Protein AF-0000000085045349 (afdb_homodimer)

Organism: Alkalihalophilus pseudofirmus (strain ATCC BAA-2126 / JCM 17055 / OF4) (NCBI:txid398511)

Structure (mmCIF, N/CA/C/O backbone):
data_AF-0000000085045349-model_v1
#
loop_
_entity.id
_entity.type
_entity.pdbx_description
1 polymer 'VanZ-like domain-containing protein'
#
loop_
_atom_site.group_PDB
_atom_site.id
_atom_site.type_symbol
_atom_site.label_atom_id
_atom_site.label_alt_id
_atom_site.label_comp_id
_atom_site.label_asym_id
_atom_site.label_entity_id
_atom_site.label_seq_id
_atom_site.pdbx_PDB_ins_code
_atom_site.Cartn_x
_atom_site.Cartn_y
_atom_site.Cartn_z
_atom_site.occupancy
_atom_site.B_iso_or_equiv
_atom_site.auth_seq_id
_atom_site.auth_comp_id
_atom_site.auth_asym_id
_atom_site.auth_atom_id
_atom_site.pdbx_PDB_model_num
ATOM 1 N N . MET A 1 1 ? -3.684 -15.516 -26.469 1 67.81 1 MET A N 1
ATOM 2 C CA . MET A 1 1 ? -4.676 -14.5 -26.797 1 67.81 1 MET A CA 1
ATOM 3 C C . MET A 1 1 ? -5.824 -14.523 -25.781 1 67.81 1 MET A C 1
ATOM 5 O O . MET A 1 1 ? -6.203 -13.477 -25.25 1 67.81 1 MET A O 1
ATOM 9 N N . LYS A 1 2 ? -6.156 -15.641 -25.219 1 93.06 2 LYS A N 1
ATOM 10 C CA . LYS A 1 2 ? -7.309 -15.781 -24.328 1 93.06 2 LYS A CA 1
ATOM 11 C C . LYS A 1 2 ? -6.984 -15.297 -22.922 1 93.06 2 LYS A C 1
ATOM 13 O O . LYS A 1 2 ? -7.777 -14.57 -22.312 1 93.06 2 LYS A O 1
ATOM 18 N N . ASP A 1 3 ? -5.762 -15.461 -22.531 1 97.12 3 ASP A N 1
ATOM 19 C CA . ASP A 1 3 ? -5.398 -15.094 -21.172 1 97.12 3 ASP A CA 1
ATOM 20 C C . ASP A 1 3 ? -5.301 -13.578 -21.016 1 97.12 3 ASP A C 1
ATOM 22 O O . ASP A 1 3 ? -5.738 -13.023 -20 1 97.12 3 ASP A O 1
ATOM 26 N N . ARG A 1 4 ? -4.816 -12.938 -22.016 1 96.94 4 ARG A N 1
ATOM 27 C CA . ARG A 1 4 ? -4.695 -11.484 -21.984 1 96.94 4 ARG A CA 1
ATOM 28 C C . ARG A 1 4 ? -6.066 -10.82 -22.031 1 96.94 4 ARG A C 1
ATOM 30 O O . ARG A 1 4 ? -6.285 -9.781 -21.406 1 96.94 4 ARG A O 1
ATOM 37 N N . THR A 1 5 ? -6.871 -11.453 -22.75 1 97.62 5 THR A N 1
ATOM 38 C CA . THR A 1 5 ? -8.234 -10.938 -22.812 1 97.62 5 THR A CA 1
ATOM 39 C C . THR A 1 5 ? -8.922 -11.062 -21.453 1 97.62 5 THR A C 1
ATOM 41 O O . THR A 1 5 ? -9.578 -10.125 -21 1 97.62 5 THR A O 1
ATOM 44 N N . ILE A 1 6 ? -8.758 -12.211 -20.875 1 98 6 ILE A N 1
ATOM 45 C CA . ILE A 1 6 ? -9.32 -12.422 -19.547 1 98 6 ILE A CA 1
ATOM 46 C C . ILE A 1 6 ? -8.727 -11.414 -18.562 1 98 6 ILE A C 1
ATOM 48 O O . ILE A 1 6 ? -9.453 -10.797 -17.781 1 98 6 ILE A O 1
ATOM 52 N N . LEU A 1 7 ? -7.453 -11.211 -18.609 1 98.19 7 LEU A N 1
ATOM 53 C CA . LEU A 1 7 ? -6.762 -10.258 -17.766 1 98.19 7 LEU A CA 1
ATOM 54 C C . LEU A 1 7 ? -7.305 -8.844 -17.969 1 98.19 7 LEU A C 1
ATOM 56 O O . LEU A 1 7 ? -7.586 -8.133 -17.016 1 98.19 7 LEU A O 1
ATOM 60 N N . ASN A 1 8 ? -7.508 -8.508 -19.281 1 98.31 8 ASN A N 1
ATOM 61 C CA . ASN A 1 8 ? -8.023 -7.184 -19.609 1 98.31 8 ASN A CA 1
ATOM 62 C C . ASN A 1 8 ? -9.453 -6.992 -19.125 1 98.31 8 ASN A C 1
ATOM 64 O O . ASN A 1 8 ? -9.805 -5.922 -18.625 1 98.31 8 ASN A O 1
ATOM 68 N N . VAL A 1 9 ? -10.227 -7.992 -19.266 1 98.06 9 VAL A N 1
ATOM 69 C CA . VAL A 1 9 ? -11.617 -7.926 -18.828 1 98.06 9 VAL A CA 1
ATOM 70 C C . VAL A 1 9 ? -11.672 -7.781 -17.312 1 98.06 9 VAL A C 1
ATOM 72 O O . VAL A 1 9 ? -12.391 -6.926 -16.781 1 98.06 9 VAL A O 1
ATOM 7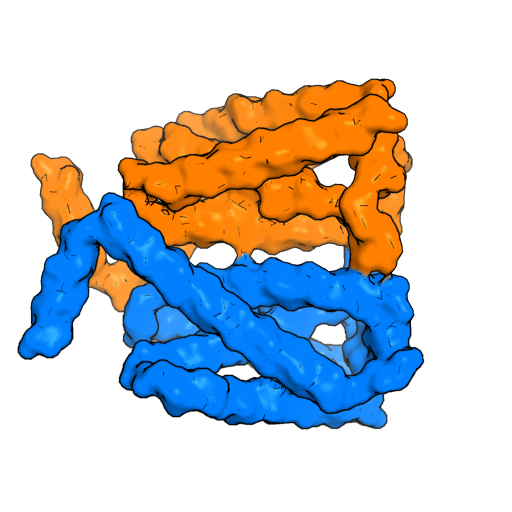5 N N . LEU A 1 10 ? -10.906 -8.617 -16.594 1 98.06 10 LEU A N 1
ATOM 76 C CA . LEU A 1 10 ? -10.852 -8.531 -15.141 1 98.06 10 LEU A CA 1
ATOM 77 C C . LEU A 1 10 ? -10.367 -7.156 -14.695 1 98.06 10 LEU A C 1
ATOM 79 O O . LEU A 1 10 ? -10.891 -6.594 -13.727 1 98.06 10 LEU A O 1
ATOM 83 N N . THR A 1 11 ? -9.391 -6.613 -15.414 1 98.44 11 THR A N 1
ATOM 84 C CA . THR A 1 11 ? -8.828 -5.312 -15.078 1 98.44 11 THR A CA 1
ATOM 85 C C . THR A 1 11 ? -9.852 -4.203 -15.297 1 98.44 11 THR A C 1
ATOM 87 O O . THR A 1 11 ? -10.055 -3.359 -14.422 1 98.44 11 THR A O 1
ATOM 90 N N . LEU A 1 12 ? -10.516 -4.23 -16.438 1 98.12 12 LEU A N 1
ATOM 91 C CA . LEU A 1 12 ? -11.492 -3.197 -16.781 1 98.12 12 LEU A CA 1
ATOM 92 C C . LEU A 1 12 ? -12.688 -3.25 -15.828 1 98.12 12 LEU A C 1
ATOM 94 O O . LEU A 1 12 ? -13.102 -2.223 -15.297 1 98.12 12 LEU A O 1
ATOM 98 N N . LEU A 1 13 ? -13.219 -4.438 -15.602 1 97.62 13 LEU A N 1
ATOM 99 C CA . LEU A 1 13 ? -14.336 -4.602 -14.672 1 97.62 13 LEU A CA 1
ATOM 100 C C . LEU A 1 13 ? -13.93 -4.219 -13.258 1 97.62 13 LEU A C 1
ATOM 102 O O . LEU A 1 13 ? -14.688 -3.564 -12.539 1 97.62 13 LEU A O 1
ATOM 106 N N . GLY A 1 14 ? -12.688 -4.66 -12.875 1 98.12 14 GLY A N 1
ATOM 107 C CA . GLY A 1 14 ? -12.18 -4.34 -11.547 1 98.12 14 GLY A CA 1
ATOM 108 C C . GLY A 1 14 ? -12.023 -2.85 -11.312 1 98.12 14 GLY A C 1
ATOM 109 O O . GLY A 1 14 ? -12.461 -2.324 -10.289 1 98.12 14 GLY A O 1
ATOM 110 N N . LEU A 1 15 ? -11.43 -2.205 -12.234 1 97.88 15 LEU A N 1
ATOM 111 C CA . LEU A 1 15 ? -11.211 -0.768 -12.117 1 97.88 15 LEU A CA 1
ATOM 112 C C . LEU A 1 15 ? -12.539 -0.016 -12.109 1 97.88 15 LEU A C 1
ATOM 114 O O . LEU A 1 15 ? -12.734 0.888 -11.297 1 97.88 15 LEU A O 1
ATOM 118 N N . GLY A 1 16 ? -13.43 -0.371 -13.016 1 96.62 16 GLY A N 1
ATOM 119 C CA . GLY A 1 16 ? -14.75 0.252 -13.047 1 96.62 16 GLY A CA 1
ATOM 120 C C . GLY A 1 16 ? -15.523 0.081 -11.758 1 96.62 16 GLY A C 1
ATOM 121 O O . GLY A 1 16 ? -16.062 1.048 -11.219 1 96.62 16 GLY A O 1
ATOM 122 N N . THR A 1 17 ? -15.523 -1.126 -11.242 1 97.12 17 THR A N 1
ATOM 123 C CA . THR A 1 17 ? -16.25 -1.403 -10.016 1 97.12 17 THR A CA 1
ATOM 124 C C . THR A 1 17 ? -15.602 -0.71 -8.82 1 97.12 17 THR A C 1
ATOM 126 O O . THR A 1 17 ? -16.281 -0.263 -7.902 1 97.12 17 THR A O 1
ATOM 129 N N . THR A 1 18 ? -14.242 -0.691 -8.836 1 96.88 18 THR A N 1
ATOM 130 C CA . THR A 1 18 ? -13.516 -0.017 -7.758 1 96.88 18 THR A CA 1
ATOM 131 C C . THR A 1 18 ? -13.938 1.448 -7.664 1 96.88 18 THR A C 1
ATOM 133 O O . THR A 1 18 ? -14.227 1.947 -6.574 1 96.88 18 THR A O 1
ATOM 136 N N . ILE A 1 19 ? -14.016 2.098 -8.82 1 93.62 19 ILE A N 1
ATOM 137 C CA . ILE A 1 19 ? -14.422 3.5 -8.852 1 93.62 19 ILE A CA 1
ATOM 138 C C . ILE A 1 19 ? -15.844 3.637 -8.312 1 93.62 19 ILE A C 1
ATOM 140 O O . ILE A 1 19 ? -16.125 4.504 -7.484 1 93.62 19 ILE A O 1
ATOM 144 N N . PHE A 1 20 ? -16.672 2.785 -8.695 1 92.94 20 PHE A N 1
ATOM 145 C CA . PHE A 1 20 ? -18.062 2.801 -8.289 1 92.94 20 PHE A CA 1
ATOM 146 C C . PHE A 1 20 ? -18.203 2.58 -6.789 1 92.94 20 PHE A C 1
ATOM 148 O O . PHE A 1 20 ? -18.938 3.307 -6.109 1 92.94 20 PHE A O 1
ATOM 155 N N . VAL A 1 21 ? -17.484 1.662 -6.273 1 93.81 21 VAL A N 1
ATOM 156 C CA . VAL A 1 21 ? -17.609 1.254 -4.879 1 93.81 21 VAL A CA 1
ATOM 157 C C . VAL A 1 21 ? -17 2.314 -3.969 1 93.81 21 VAL A C 1
ATOM 159 O O . VAL A 1 21 ? -17.531 2.621 -2.904 1 93.81 21 VAL A O 1
ATOM 162 N N . LEU A 1 22 ? -15.922 2.885 -4.344 1 92.88 22 LEU A N 1
ATOM 163 C CA . LEU A 1 22 ? -15.234 3.877 -3.523 1 92.88 22 LEU A CA 1
ATOM 164 C C . LEU A 1 22 ? -16.016 5.184 -3.477 1 92.88 22 LEU A C 1
ATOM 166 O O . LEU A 1 22 ? -15.906 5.945 -2.516 1 92.88 22 LEU A O 1
ATOM 170 N N . LEU A 1 23 ? -16.812 5.367 -4.48 1 87.5 23 LEU A N 1
ATOM 171 C CA . LEU A 1 23 ? -17.578 6.609 -4.555 1 87.5 23 LEU A CA 1
ATOM 172 C C . LEU A 1 23 ? -18.969 6.426 -3.977 1 87.5 23 LEU A C 1
ATOM 174 O O . LEU A 1 23 ? -19.781 7.363 -3.971 1 87.5 23 LEU A O 1
ATOM 178 N N . ARG A 1 24 ? -19.188 5.348 -3.477 1 80 24 ARG A N 1
ATOM 179 C CA . ARG A 1 24 ? -20.516 5.062 -2.928 1 80 24 ARG A CA 1
ATOM 180 C C . ARG A 1 24 ? -20.734 5.809 -1.616 1 80 24 ARG A C 1
ATOM 182 O O . ARG A 1 24 ? -19.812 5.918 -0.796 1 80 24 ARG A O 1
ATOM 189 N N . ARG A 1 25 ? -21.891 6.238 -1.588 1 70.69 25 ARG A N 1
ATOM 190 C CA . ARG A 1 25 ? -22.312 7.008 -0.423 1 70.69 25 ARG A CA 1
ATOM 191 C C . ARG A 1 25 ? -22.766 6.09 0.709 1 70.69 25 ARG A C 1
ATOM 193 O O . ARG A 1 25 ? -23.953 5.977 0.993 1 70.69 25 ARG A O 1
ATOM 200 N N . LYS A 1 26 ? -22.047 5.293 1.085 1 72.31 26 LYS A N 1
ATOM 201 C CA . LYS A 1 26 ? -22.359 4.461 2.244 1 72.31 26 LYS A CA 1
ATOM 202 C C . LYS A 1 26 ? -21.344 4.68 3.365 1 72.31 26 LYS A C 1
ATOM 204 O O . LYS A 1 26 ? -20.234 4.16 3.309 1 72.31 26 LYS A O 1
ATOM 209 N N . GLY A 1 27 ? -21.75 5.43 4.355 1 76.19 27 GLY A N 1
ATOM 210 C CA . GLY A 1 27 ? -20.844 5.652 5.469 1 76.19 27 GLY A CA 1
ATOM 211 C C . GLY A 1 27 ? -19.75 6.668 5.156 1 76.19 27 GLY A C 1
ATOM 212 O O . GLY A 1 27 ? -19.938 7.543 4.309 1 76.19 27 GLY A O 1
ATOM 213 N N . ASP A 1 28 ? -18.688 6.508 5.934 1 83.38 28 ASP A N 1
ATOM 214 C CA . ASP A 1 28 ? -17.562 7.418 5.762 1 83.38 28 ASP A CA 1
ATOM 215 C C . ASP A 1 28 ? -16.703 7.012 4.566 1 83.38 28 ASP A C 1
ATOM 217 O O . ASP A 1 28 ? -16.062 5.957 4.578 1 83.38 28 ASP A O 1
ATOM 221 N N . SER A 1 29 ? -16.734 7.746 3.521 1 88.88 29 SER A N 1
ATOM 222 C CA . SER A 1 29 ? -16.031 7.441 2.279 1 88.88 29 SER A CA 1
ATOM 223 C C . SER A 1 29 ? -14.523 7.285 2.516 1 88.88 29 SER A C 1
ATOM 225 O O . SER A 1 29 ? -13.867 6.477 1.859 1 88.88 29 SER A O 1
ATOM 227 N N . LYS A 1 30 ? -13.938 8.047 3.434 1 92.25 30 LYS A N 1
ATOM 228 C CA . LYS A 1 30 ? -12.508 7.949 3.705 1 92.25 30 LYS A CA 1
ATOM 229 C C . LYS A 1 30 ? -12.141 6.57 4.258 1 92.25 30 LYS A C 1
ATOM 231 O O . LYS A 1 30 ? -11.031 6.082 4.043 1 92.25 30 LYS A O 1
ATOM 236 N N . ASP A 1 31 ? -13.141 5.977 4.906 1 94.56 31 ASP A N 1
ATOM 237 C CA . ASP A 1 31 ? -12.906 4.621 5.406 1 94.56 31 ASP A CA 1
ATOM 238 C C . ASP A 1 31 ? -12.711 3.639 4.254 1 94.56 31 ASP A C 1
ATOM 240 O O . ASP A 1 31 ? -11.891 2.727 4.34 1 94.56 31 ASP A O 1
ATOM 244 N N . TRP A 1 32 ? -13.477 3.826 3.234 1 96.38 32 TRP A N 1
ATOM 245 C CA . TRP A 1 32 ? -13.375 2.92 2.096 1 96.38 32 TRP A CA 1
ATOM 246 C C . TRP A 1 32 ? -12.016 3.043 1.424 1 96.38 32 TRP A C 1
ATOM 248 O O . TRP A 1 32 ? -11.398 2.035 1.068 1 96.38 32 TRP A O 1
ATOM 258 N N . PHE A 1 33 ? -11.539 4.25 1.302 1 97.19 33 PHE A N 1
ATOM 259 C CA . PHE A 1 33 ? -10.203 4.453 0.738 1 97.19 33 PHE A CA 1
ATOM 260 C C . PHE A 1 33 ? -9.141 3.852 1.642 1 97.19 33 PHE A C 1
ATOM 262 O O . PHE A 1 33 ? -8.195 3.219 1.16 1 97.19 33 PHE A O 1
ATOM 269 N N . LEU A 1 34 ? -9.297 4.121 2.936 1 97.88 34 LEU A N 1
ATOM 270 C CA . LEU A 1 34 ? -8.344 3.566 3.889 1 97.88 34 LEU A CA 1
ATOM 271 C C . LEU A 1 34 ? -8.273 2.047 3.773 1 97.88 34 LEU A C 1
ATOM 273 O O . LEU A 1 34 ? -7.188 1.472 3.717 1 97.88 34 LEU A O 1
ATOM 277 N N . ILE A 1 35 ? -9.414 1.436 3.73 1 98.38 35 ILE A N 1
ATOM 278 C CA . ILE A 1 35 ? -9.484 -0.018 3.625 1 98.38 35 ILE A CA 1
ATOM 279 C C . ILE A 1 35 ? -8.781 -0.477 2.35 1 98.38 35 ILE A C 1
ATOM 281 O O . ILE A 1 35 ? -7.996 -1.43 2.375 1 98.38 35 ILE A O 1
ATOM 285 N N . PHE A 1 36 ? -9.07 0.201 1.264 1 98.56 36 PHE A N 1
ATOM 286 C CA . PHE A 1 36 ? -8.453 -0.124 -0.018 1 98.56 36 PHE A CA 1
ATOM 287 C C . PHE A 1 36 ? -6.934 -0.088 0.085 1 98.56 36 PHE A C 1
ATOM 289 O O . PHE A 1 36 ? -6.258 -1.052 -0.284 1 98.56 36 PHE A O 1
ATOM 296 N N . PHE A 1 37 ? -6.406 0.903 0.623 1 98.5 37 PHE A N 1
ATOM 297 C CA . PHE A 1 37 ? -4.957 1.091 0.627 1 98.5 37 PHE A CA 1
ATOM 298 C C . PHE A 1 37 ? -4.301 0.211 1.684 1 98.5 37 PHE A C 1
ATOM 300 O O . PHE A 1 37 ? -3.184 -0.271 1.49 1 98.5 37 PHE A O 1
ATOM 307 N N . ILE A 1 38 ? -4.93 0.022 2.826 1 98.69 38 ILE A N 1
ATOM 308 C CA . ILE A 1 38 ? -4.402 -0.917 3.812 1 98.69 38 ILE A CA 1
ATOM 309 C C . ILE A 1 38 ? -4.305 -2.311 3.195 1 98.69 38 ILE A C 1
ATOM 311 O O . ILE A 1 38 ? -3.299 -3.002 3.367 1 98.69 38 ILE A O 1
ATOM 315 N N . LYS A 1 39 ? -5.32 -2.646 2.496 1 98.62 39 LYS A N 1
ATOM 316 C CA . LYS A 1 39 ? -5.332 -3.98 1.898 1 98.62 39 LYS A CA 1
ATOM 317 C C . LYS A 1 39 ? -4.219 -4.133 0.868 1 98.62 39 LYS A C 1
ATOM 319 O O . LYS A 1 39 ? -3.635 -5.207 0.731 1 98.62 39 LYS A O 1
ATOM 324 N N . THR A 1 40 ? -3.965 -3.09 0.104 1 98.31 40 THR A N 1
ATOM 325 C CA . THR A 1 40 ? -2.875 -3.164 -0.865 1 98.31 40 THR A CA 1
ATOM 326 C C . THR A 1 40 ? -1.541 -3.395 -0.163 1 98.31 40 THR A C 1
ATOM 328 O O . THR A 1 40 ? -0.72 -4.188 -0.626 1 98.31 40 THR A O 1
ATOM 331 N N . LEU A 1 41 ? -1.356 -2.729 0.952 1 97.81 41 LEU A N 1
ATOM 332 C CA . LEU A 1 41 ? -0.13 -2.924 1.717 1 97.81 41 LEU A CA 1
ATOM 333 C C . LEU A 1 41 ? -0.042 -4.352 2.248 1 97.81 41 LEU A C 1
ATOM 335 O O . LEU A 1 41 ? 0.973 -5.023 2.062 1 97.81 41 LEU A O 1
ATOM 339 N N . VAL A 1 42 ? -1.072 -4.777 2.814 1 98.19 42 VAL A N 1
ATOM 340 C CA . VAL A 1 42 ? -1.099 -6.109 3.408 1 98.19 42 VAL A CA 1
ATOM 341 C C . VAL A 1 42 ? -0.875 -7.16 2.324 1 98.19 42 VAL A C 1
ATOM 343 O O . VAL A 1 42 ? -0.086 -8.094 2.508 1 98.19 42 VAL A O 1
ATOM 346 N N . SER A 1 43 ? -1.541 -6.98 1.238 1 97.94 43 SER A N 1
ATOM 347 C CA . SER A 1 43 ? -1.401 -7.938 0.146 1 97.94 43 SER A CA 1
ATOM 348 C C . SER A 1 43 ? 0.017 -7.934 -0.415 1 97.94 43 SER A C 1
ATOM 350 O O . SER A 1 43 ? 0.553 -8.984 -0.769 1 97.94 43 SER A O 1
ATOM 352 N N . THR A 1 44 ? 0.588 -6.809 -0.487 1 97.38 44 THR A N 1
ATOM 353 C CA . THR A 1 44 ? 1.955 -6.707 -0.986 1 97.38 44 THR A CA 1
ATOM 354 C C . THR A 1 44 ? 2.928 -7.418 -0.049 1 97.38 44 THR A C 1
ATOM 356 O O . THR A 1 44 ? 3.828 -8.125 -0.502 1 97.38 44 THR A O 1
ATOM 359 N N . LEU A 1 45 ? 2.768 -7.297 1.221 1 97.38 45 LEU A N 1
ATOM 360 C CA . LEU A 1 45 ? 3.646 -7.887 2.223 1 97.38 45 LEU A CA 1
ATOM 361 C C . LEU A 1 45 ? 3.545 -9.406 2.203 1 97.38 45 LEU A C 1
ATOM 363 O O . LEU A 1 45 ? 4.48 -10.102 2.609 1 97.38 45 LEU A O 1
ATOM 367 N N . ILE A 1 46 ? 2.445 -9.906 1.736 1 97.75 46 ILE A N 1
ATOM 368 C CA . ILE A 1 46 ? 2.264 -11.352 1.654 1 97.75 46 ILE A CA 1
ATOM 369 C C . ILE A 1 46 ? 2.701 -11.852 0.279 1 97.75 46 ILE A C 1
ATOM 371 O O . ILE A 1 46 ? 3.393 -12.867 0.171 1 97.75 46 ILE A O 1
ATOM 375 N N . ASP A 1 47 ? 2.322 -11.094 -0.743 1 97.38 47 ASP A N 1
ATOM 376 C CA . ASP A 1 47 ? 2.58 -11.508 -2.119 1 97.38 47 ASP A CA 1
ATOM 377 C C . ASP A 1 47 ? 4.078 -11.555 -2.406 1 97.38 47 ASP A C 1
ATOM 379 O O . ASP A 1 47 ? 4.555 -12.453 -3.111 1 97.38 47 ASP A O 1
ATOM 383 N N . GLY A 1 48 ? 4.805 -10.648 -1.904 1 95.75 48 GLY A N 1
ATOM 384 C CA . GLY A 1 48 ? 6.246 -10.617 -2.107 1 95.75 48 GLY A CA 1
ATOM 385 C C . GLY A 1 48 ? 6.93 -11.922 -1.729 1 95.75 48 GLY A C 1
ATOM 386 O O . GLY A 1 48 ? 7.508 -12.594 -2.584 1 95.75 48 GLY A O 1
ATOM 387 N N . PRO A 1 49 ? 6.836 -12.297 -0.504 1 97.44 49 PRO A N 1
ATOM 388 C CA . PRO A 1 49 ? 7.441 -13.547 -0.042 1 97.44 49 PRO A CA 1
ATOM 389 C C . PRO A 1 49 ? 6.922 -14.766 -0.799 1 97.44 49 PRO A C 1
ATOM 391 O O . PRO A 1 49 ? 7.688 -15.688 -1.095 1 97.44 49 PRO A O 1
ATOM 394 N N . VAL A 1 50 ? 5.645 -14.75 -1.104 1 98 50 VAL A N 1
ATOM 395 C CA . VAL A 1 50 ? 5.016 -15.867 -1.794 1 98 50 VAL A CA 1
ATOM 396 C C . VAL A 1 50 ? 5.645 -16.047 -3.176 1 98 50 VAL A C 1
ATOM 398 O O . VAL A 1 50 ? 5.891 -17.172 -3.617 1 98 50 VAL A O 1
ATOM 401 N N . ILE A 1 51 ? 5.918 -14.953 -3.791 1 97.88 51 ILE A N 1
ATOM 402 C CA . ILE A 1 51 ? 6.531 -14.977 -5.113 1 97.88 51 ILE A CA 1
ATOM 403 C C . ILE A 1 51 ? 8.023 -15.297 -4.984 1 97.88 51 ILE A C 1
ATOM 405 O O . ILE A 1 51 ? 8.555 -16.109 -5.742 1 97.88 51 ILE A O 1
ATOM 409 N N . LYS A 1 52 ? 8.625 -14.656 -4.059 1 96.88 52 LYS A N 1
ATOM 410 C CA . LYS A 1 52 ? 10.062 -14.836 -3.889 1 96.88 52 LYS A CA 1
ATOM 411 C C . LYS A 1 52 ? 10.398 -16.297 -3.559 1 96.88 52 LYS A C 1
ATOM 413 O O . LYS A 1 52 ? 11.398 -16.828 -4.039 1 96.88 52 LYS A O 1
ATOM 418 N N . LYS A 1 53 ? 9.578 -16.922 -2.816 1 98 53 LYS A N 1
ATOM 419 C CA . LYS A 1 53 ? 9.773 -18.328 -2.455 1 98 53 LYS A CA 1
ATOM 420 C C . LYS A 1 53 ? 9.227 -19.25 -3.537 1 98 53 LYS A C 1
ATOM 422 O O . LYS A 1 53 ? 9.297 -20.469 -3.4 1 98 53 LYS A O 1
ATOM 427 N N . LYS A 1 54 ? 8.617 -18.734 -4.586 1 98.06 54 LYS A N 1
ATOM 428 C CA . LYS A 1 54 ? 8.164 -19.422 -5.785 1 98.06 54 LYS A CA 1
ATOM 429 C C . LYS A 1 54 ? 6.949 -20.297 -5.492 1 98.06 54 LYS A C 1
ATOM 431 O O . LYS A 1 54 ? 6.746 -21.328 -6.141 1 98.06 54 LYS A O 1
ATOM 436 N N . PHE A 1 55 ? 6.223 -19.953 -4.492 1 98.5 55 PHE A N 1
ATOM 437 C CA . PHE A 1 55 ? 4.98 -20.656 -4.215 1 98.5 55 PHE A CA 1
ATOM 438 C C . PHE A 1 55 ? 3.93 -20.359 -5.277 1 98.5 55 PHE A C 1
ATOM 440 O O . PHE A 1 55 ? 3.148 -21.234 -5.652 1 98.5 55 PHE A O 1
ATOM 447 N N . VAL A 1 56 ? 3.932 -19.109 -5.73 1 98.5 56 VAL A N 1
ATOM 448 C CA . VAL A 1 56 ? 2.998 -18.641 -6.75 1 98.5 56 VAL A CA 1
ATOM 449 C C . VAL A 1 56 ? 3.752 -17.859 -7.824 1 98.5 56 VAL A C 1
ATOM 451 O O . VAL A 1 56 ? 4.656 -17.094 -7.512 1 98.5 56 VAL A O 1
ATOM 454 N N . LYS A 1 57 ? 3.424 -18.094 -9.055 1 98.44 57 LYS A N 1
ATOM 455 C CA . LYS A 1 57 ? 3.979 -17.391 -10.195 1 98.44 57 LYS A CA 1
ATOM 456 C C . LYS A 1 57 ? 2.871 -16.781 -11.062 1 98.44 57 LYS A C 1
ATOM 458 O O . LYS A 1 57 ? 1.754 -17.297 -11.094 1 98.44 57 LYS A O 1
ATOM 463 N N . TYR A 1 58 ? 3.244 -15.805 -11.75 1 98.25 58 TYR A N 1
ATOM 464 C CA . TYR A 1 58 ? 2.322 -15.148 -12.672 1 98.25 58 TYR A CA 1
ATOM 465 C C . TYR A 1 58 ? 2.943 -15 -14.055 1 98.25 58 TYR A C 1
ATOM 467 O O . TYR A 1 58 ? 3.48 -13.945 -14.391 1 98.25 58 TYR A O 1
ATOM 475 N N . PRO A 1 59 ? 2.744 -15.984 -14.875 1 98.19 59 PRO A N 1
ATOM 476 C CA . PRO A 1 59 ? 3.434 -15.977 -16.172 1 98.19 59 PRO A CA 1
ATOM 477 C C . PRO A 1 59 ? 2.928 -14.875 -17.094 1 98.19 59 PRO A C 1
ATOM 479 O O . PRO A 1 59 ? 3.729 -14.195 -17.75 1 98.19 59 PRO A O 1
ATOM 482 N N . ILE A 1 60 ? 1.656 -14.797 -17.25 1 98.19 60 ILE A N 1
ATOM 483 C CA . ILE A 1 60 ? 1.089 -13.711 -18.047 1 98.19 60 ILE A CA 1
ATOM 484 C C . ILE A 1 60 ? 0.589 -12.602 -17.125 1 98.19 60 ILE A C 1
ATOM 486 O O . ILE A 1 60 ? -0.328 -12.812 -16.328 1 98.19 60 ILE A O 1
ATOM 490 N N . ARG A 1 61 ? 1.228 -11.438 -17.188 1 97.75 61 ARG A N 1
ATOM 491 C CA . ARG A 1 61 ? 0.927 -10.281 -16.344 1 97.75 61 ARG A CA 1
ATOM 492 C C . ARG A 1 61 ? 1.277 -8.977 -17.047 1 97.75 61 ARG A C 1
ATOM 494 O O . ARG A 1 61 ? 1.969 -8.984 -18.062 1 97.75 61 ARG A O 1
ATOM 501 N N . TYR A 1 62 ? 0.737 -7.953 -16.469 1 97.94 62 TYR A N 1
ATOM 502 C CA . TYR A 1 62 ? 1.107 -6.648 -17 1 97.94 62 TYR A CA 1
ATOM 503 C C . TYR A 1 62 ? 2.541 -6.289 -16.625 1 97.94 62 TYR A C 1
ATOM 505 O O . TYR A 1 62 ? 2.971 -6.535 -15.492 1 97.94 62 TYR A O 1
ATOM 513 N N . PHE A 1 63 ? 3.338 -5.719 -17.562 1 97.44 63 PHE A N 1
ATOM 514 C CA . PHE A 1 63 ? 4.672 -5.172 -17.344 1 97.44 63 PHE A CA 1
ATOM 515 C C . PHE A 1 63 ? 5.582 -6.203 -16.688 1 97.44 63 PHE A C 1
ATOM 517 O O . PHE A 1 63 ? 6.18 -5.934 -15.648 1 97.44 63 PHE A O 1
ATOM 524 N N . PRO A 1 64 ? 5.77 -7.348 -17.312 1 97.19 64 PRO A N 1
ATOM 525 C CA . PRO A 1 64 ? 6.547 -8.43 -16.719 1 97.19 64 PRO A CA 1
ATOM 526 C C . PRO A 1 64 ? 8 -8.047 -16.453 1 97.19 64 PRO A C 1
ATOM 528 O O . PRO A 1 64 ? 8.672 -8.68 -15.633 1 97.19 64 PRO A O 1
ATOM 531 N N . LYS A 1 65 ? 8.523 -7.043 -17.062 1 97 65 LYS A N 1
ATOM 532 C CA . LYS A 1 65 ? 9.898 -6.602 -16.859 1 97 65 LYS A CA 1
ATOM 533 C C . LYS A 1 65 ? 10.023 -5.758 -15.602 1 97 65 LYS A C 1
ATOM 535 O O . LYS A 1 65 ? 11.125 -5.543 -15.094 1 97 65 LYS A O 1
ATOM 540 N N . LEU A 1 66 ? 8.898 -5.332 -15.078 1 97 66 LEU A N 1
ATOM 541 C CA . LEU A 1 66 ? 8.93 -4.395 -13.969 1 97 66 LEU A CA 1
ATOM 542 C C . LEU A 1 66 ? 8.328 -5.023 -12.711 1 97 66 LEU A C 1
ATOM 544 O O . LEU A 1 66 ? 8.688 -4.637 -11.594 1 97 66 LEU A O 1
ATOM 548 N N . PHE A 1 67 ? 7.445 -6.008 -12.984 1 97.12 67 PHE A N 1
ATOM 5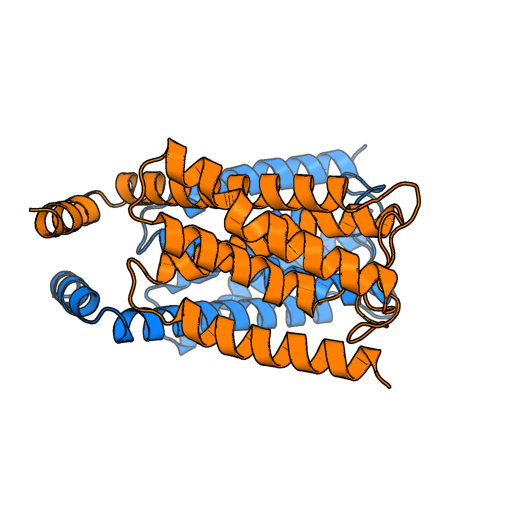49 C CA . PHE A 1 67 ? 6.754 -6.59 -11.844 1 97.12 67 PHE A CA 1
ATOM 550 C C . PHE A 1 67 ? 6.754 -8.109 -11.922 1 97.12 67 PHE A C 1
ATOM 552 O O . PHE A 1 67 ? 6.59 -8.68 -13.008 1 97.12 67 PHE A O 1
ATOM 559 N N . ASP A 1 68 ? 6.922 -8.719 -10.773 1 96.81 68 ASP A N 1
ATOM 560 C CA . ASP A 1 68 ? 6.762 -10.164 -10.695 1 96.81 68 ASP A CA 1
ATOM 561 C C . ASP A 1 68 ? 5.336 -10.539 -10.289 1 96.81 68 ASP A C 1
ATOM 563 O O . ASP A 1 68 ? 4.895 -11.664 -10.523 1 96.81 68 ASP A O 1
ATOM 567 N N . SER A 1 69 ? 4.66 -9.609 -9.688 1 97.12 69 SER A N 1
ATOM 568 C CA . SER A 1 69 ? 3.285 -9.82 -9.25 1 97.12 69 SER A CA 1
ATOM 569 C C . SER A 1 69 ? 2.295 -9.531 -10.375 1 97.12 69 SER A C 1
ATOM 571 O O . SER A 1 69 ? 2.619 -8.82 -11.328 1 97.12 69 SER A O 1
ATOM 573 N N . ASN A 1 70 ? 1.144 -10.148 -10.32 1 97.94 70 ASN A N 1
ATOM 574 C CA . ASN A 1 70 ? 0.01 -9.68 -11.109 1 97.94 70 ASN A CA 1
ATOM 575 C C . ASN A 1 70 ? -0.643 -8.453 -10.492 1 97.94 70 ASN A C 1
ATOM 577 O O . ASN A 1 70 ? -1.387 -8.562 -9.516 1 97.94 70 ASN A O 1
ATOM 581 N N . ILE A 1 71 ? -0.417 -7.34 -11.055 1 97.62 71 ILE A N 1
ATOM 582 C CA . ILE A 1 71 ? -0.784 -6.082 -10.414 1 97.62 71 ILE A CA 1
ATOM 583 C C . ILE A 1 71 ? -2.303 -5.918 -10.43 1 97.62 71 ILE A C 1
ATOM 585 O O . ILE A 1 71 ? -2.863 -5.191 -9.609 1 97.62 71 ILE A O 1
ATOM 589 N N . THR A 1 72 ? -3.033 -6.523 -11.391 1 97.75 72 THR A N 1
ATOM 590 C CA . THR A 1 72 ? -4.492 -6.496 -11.414 1 97.75 72 THR A CA 1
ATOM 591 C C . THR A 1 72 ? -5.066 -7.156 -10.164 1 97.75 72 THR A C 1
ATOM 593 O O . THR A 1 72 ? -5.965 -6.605 -9.523 1 97.75 72 THR A O 1
ATOM 596 N N . PHE A 1 73 ? -4.531 -8.297 -9.805 1 97.38 73 PHE A N 1
ATOM 597 C CA . PHE A 1 73 ? -4.988 -9.008 -8.617 1 97.38 73 PHE A CA 1
ATOM 598 C C . PHE A 1 73 ? -4.645 -8.227 -7.355 1 97.38 73 PHE A C 1
ATOM 600 O O . PHE A 1 73 ? -5.516 -7.977 -6.52 1 97.38 73 PHE A O 1
ATOM 607 N N . LEU A 1 74 ? -3.449 -7.805 -7.301 1 97.38 74 LEU A N 1
ATOM 608 C CA . LEU A 1 74 ? -2.842 -7.285 -6.078 1 97.38 74 LEU A CA 1
ATOM 609 C C . LEU A 1 74 ? -3.383 -5.898 -5.75 1 97.38 74 LEU A C 1
ATOM 611 O O . LEU A 1 74 ? -3.635 -5.582 -4.586 1 97.38 74 LEU A O 1
ATOM 615 N N . TYR A 1 75 ? -3.566 -5.07 -6.805 1 98.06 75 TYR A N 1
ATOM 616 C CA . TYR A 1 75 ? -3.818 -3.662 -6.523 1 98.06 75 TYR A CA 1
ATOM 617 C C . TYR A 1 75 ? -5.219 -3.258 -6.973 1 98.06 75 TYR A C 1
ATOM 619 O O . TYR A 1 75 ? -5.637 -2.119 -6.766 1 98.06 75 TYR A O 1
ATOM 627 N N . VAL A 1 76 ? -5.992 -4.172 -7.562 1 98.12 76 VAL A N 1
ATOM 628 C CA . VAL A 1 76 ? -7.336 -3.824 -8.008 1 98.12 76 VAL A CA 1
ATOM 629 C C . VAL A 1 76 ? -8.352 -4.801 -7.418 1 98.12 76 VAL A C 1
ATOM 631 O O . VAL A 1 76 ? -9.164 -4.426 -6.574 1 98.12 76 VAL A O 1
ATOM 634 N N . LEU A 1 77 ? -8.188 -6.066 -7.66 1 98.12 77 LEU A N 1
ATOM 635 C CA . LEU A 1 77 ? -9.234 -7.039 -7.355 1 98.12 77 LEU A CA 1
ATOM 636 C C . LEU A 1 77 ? -9.281 -7.332 -5.859 1 98.12 77 LEU A C 1
ATOM 638 O O . LEU A 1 77 ? -10.359 -7.352 -5.258 1 98.12 77 LEU A O 1
ATOM 642 N N . PHE A 1 78 ? -8.141 -7.582 -5.289 1 98.38 78 PHE A N 1
ATOM 643 C CA . PHE A 1 78 ? -8.109 -7.941 -3.879 1 98.38 78 PHE A CA 1
ATOM 644 C C . PHE A 1 78 ? -8.57 -6.777 -3.012 1 98.38 78 PHE A C 1
ATOM 646 O O . PHE A 1 78 ? -9.438 -6.938 -2.15 1 98.38 78 PHE A O 1
ATOM 653 N N . PRO A 1 79 ? -8.039 -5.586 -3.18 1 98.44 79 PRO A N 1
ATOM 654 C CA . PRO A 1 79 ? -8.516 -4.473 -2.355 1 98.44 79 PRO A CA 1
ATOM 655 C C . PRO A 1 79 ? -9.977 -4.125 -2.635 1 98.44 79 PRO A C 1
ATOM 657 O O . PRO A 1 79 ? -10.703 -3.723 -1.723 1 98.44 79 PRO A O 1
ATOM 660 N N . LEU A 1 80 ? -10.406 -4.273 -3.875 1 98.12 80 LEU A N 1
ATOM 661 C CA . LEU A 1 80 ? -11.812 -4.062 -4.199 1 98.12 80 LEU A CA 1
ATOM 662 C C . LEU A 1 80 ? -12.711 -5 -3.391 1 98.12 80 LEU A C 1
ATOM 664 O O . LEU A 1 80 ? -13.664 -4.555 -2.75 1 98.12 80 LEU A O 1
ATOM 668 N N . ALA A 1 81 ? -12.406 -6.246 -3.402 1 98.38 81 ALA A N 1
ATOM 669 C CA . ALA A 1 81 ? -13.195 -7.23 -2.67 1 98.38 81 ALA A CA 1
ATOM 670 C C . ALA A 1 81 ? -13.211 -6.922 -1.176 1 98.38 81 ALA A C 1
ATOM 672 O O . ALA A 1 81 ? -14.234 -7.105 -0.508 1 98.38 81 ALA A O 1
ATOM 673 N N . CYS A 1 82 ? -12.07 -6.465 -0.721 1 98.56 82 CYS A N 1
ATOM 674 C CA . CYS A 1 82 ? -11.969 -6.148 0.699 1 98.56 82 CYS A CA 1
ATOM 675 C C . CYS A 1 82 ? -12.859 -4.965 1.06 1 98.56 82 CYS A C 1
ATOM 677 O O . CYS A 1 82 ? -13.484 -4.957 2.117 1 98.56 82 CYS A O 1
ATOM 679 N N . VAL A 1 83 ? -12.875 -3.961 0.236 1 97.94 83 VAL A N 1
ATOM 680 C CA . VAL A 1 83 ? -13.742 -2.807 0.462 1 97.94 83 VAL A CA 1
ATOM 681 C C . VAL A 1 83 ? -15.203 -3.246 0.45 1 97.94 83 VAL A C 1
ATOM 683 O O . VAL A 1 83 ? -15.977 -2.863 1.329 1 97.94 83 VAL A O 1
ATOM 686 N N . VAL A 1 84 ? -15.625 -4.094 -0.499 1 97.44 84 VAL A N 1
ATOM 687 C CA . VAL A 1 84 ? -17.016 -4.547 -0.604 1 97.44 84 VAL A CA 1
ATOM 688 C C . VAL A 1 84 ? -17.391 -5.363 0.633 1 97.44 84 VAL A C 1
ATOM 690 O O . VAL A 1 84 ? -18.484 -5.23 1.16 1 97.44 84 VAL A O 1
ATOM 693 N N . TYR A 1 85 ? -16.484 -6.191 1.074 1 98.31 85 TYR A N 1
ATOM 694 C CA . TYR A 1 85 ? -16.688 -6.949 2.303 1 98.31 85 TYR A CA 1
ATOM 695 C C . TYR A 1 85 ? -16.969 -6.023 3.477 1 98.31 85 TYR A C 1
ATOM 697 O O . TYR A 1 85 ? -17.922 -6.238 4.227 1 98.31 85 TYR A O 1
ATOM 705 N N . ASN A 1 86 ? -16.188 -4.973 3.621 1 97.06 86 ASN A N 1
ATOM 706 C CA . ASN A 1 86 ? -16.344 -4.055 4.742 1 97.06 86 ASN A CA 1
ATOM 707 C C . ASN A 1 86 ? -17.625 -3.223 4.602 1 97.06 86 ASN A C 1
ATOM 709 O O . ASN A 1 86 ? -18.266 -2.896 5.602 1 97.06 86 ASN A O 1
ATOM 713 N N . GLN A 1 87 ? -17.953 -2.852 3.396 1 95.56 87 GLN A N 1
ATOM 714 C CA . GLN A 1 87 ? -19.219 -2.143 3.174 1 95.56 87 GLN A CA 1
ATOM 715 C C . GLN A 1 87 ? -20.406 -3.035 3.484 1 95.56 87 GLN A C 1
ATOM 717 O O . GLN A 1 87 ? -21.391 -2.58 4.078 1 95.56 87 GLN A O 1
ATOM 722 N N . PHE A 1 88 ? -20.297 -4.254 3.055 1 95.5 88 PHE A N 1
ATOM 723 C CA . PHE A 1 88 ? -21.359 -5.23 3.275 1 95.5 88 PHE A CA 1
ATOM 724 C C . PHE A 1 88 ? -21.609 -5.445 4.766 1 95.5 88 PHE A C 1
ATOM 726 O O . PHE A 1 88 ? -22.75 -5.617 5.195 1 95.5 88 PHE A O 1
ATOM 733 N N . THR A 1 89 ? -20.578 -5.375 5.531 1 95.94 89 THR A N 1
ATOM 734 C CA . THR A 1 89 ? -20.688 -5.73 6.941 1 95.94 89 THR A CA 1
ATOM 735 C C . THR A 1 89 ? -20.719 -4.48 7.812 1 95.94 89 THR A C 1
ATOM 737 O O . THR A 1 89 ? -20.562 -4.566 9.031 1 95.94 89 THR A O 1
ATOM 740 N N . TYR A 1 90 ? -20.766 -3.361 7.258 1 89.75 90 TYR A N 1
ATOM 741 C CA . TYR A 1 90 ? -20.625 -2.068 7.918 1 89.75 90 TYR A CA 1
ATOM 742 C C . TYR A 1 90 ? -21.562 -1.963 9.117 1 89.75 90 TYR A C 1
ATOM 744 O O . TYR A 1 90 ? -21.172 -1.439 10.164 1 89.75 90 TYR A O 1
ATOM 752 N N . LYS A 1 91 ? -22.781 -2.48 9.039 1 90.62 91 LYS A N 1
ATOM 753 C CA . LYS A 1 91 ? -23.781 -2.352 10.102 1 90.62 91 LYS A CA 1
ATOM 754 C C . LYS A 1 91 ? -24.109 -3.711 10.711 1 90.62 91 LYS A C 1
ATOM 756 O O . LYS A 1 91 ? -25.094 -3.852 11.43 1 90.62 91 LYS A O 1
ATOM 761 N N . MET A 1 92 ? -23.297 -4.645 10.492 1 94.12 92 MET A N 1
ATOM 762 C CA . MET A 1 92 ? -23.562 -6.004 10.953 1 94.12 92 MET A CA 1
ATOM 763 C C . MET A 1 92 ? -22.984 -6.23 12.344 1 94.12 92 MET A C 1
ATOM 765 O O . MET A 1 92 ? -22.031 -5.57 12.734 1 94.12 92 MET A O 1
ATOM 769 N N . LYS A 1 93 ? -23.656 -7.121 13.023 1 95.62 93 LYS A N 1
ATOM 770 C CA . LYS A 1 93 ? -23.109 -7.562 14.305 1 95.62 93 LYS A CA 1
ATOM 771 C C . LYS A 1 93 ? -21.719 -8.172 14.133 1 95.62 93 LYS A C 1
ATOM 773 O O . LYS A 1 93 ? -21.422 -8.789 13.102 1 95.62 93 LYS A O 1
ATOM 778 N N . PRO A 1 94 ? -20.812 -8.078 15.102 1 94.75 94 PRO A N 1
ATOM 779 C CA . PRO A 1 94 ? -19.422 -8.484 14.969 1 94.75 94 PRO A CA 1
ATOM 780 C C . PRO A 1 94 ? -19.266 -9.945 14.547 1 94.75 94 PRO A C 1
ATOM 782 O O . PRO A 1 94 ? -18.484 -10.242 13.633 1 94.75 94 PRO A O 1
ATOM 785 N N . LEU A 1 95 ? -20 -10.82 15.227 1 95.31 95 LEU A N 1
ATOM 786 C CA . LEU A 1 95 ? -19.844 -12.234 14.906 1 95.31 95 LEU A CA 1
ATOM 787 C C . LEU A 1 95 ? -20.266 -12.516 13.469 1 95.31 95 LEU A C 1
ATOM 789 O O . LEU A 1 95 ? -19.578 -13.234 12.742 1 95.31 95 LEU A O 1
ATOM 793 N N . LEU A 1 96 ? -21.359 -11.977 13.094 1 96.69 96 LEU A N 1
ATOM 794 C CA . LEU A 1 96 ? -21.828 -12.156 11.727 1 96.69 96 LEU A CA 1
ATOM 795 C C . LEU A 1 96 ? -20.875 -11.508 10.727 1 96.69 96 LEU A C 1
ATOM 797 O O . LEU A 1 96 ? -20.656 -12.047 9.641 1 96.69 96 LEU A O 1
ATOM 801 N N . SER A 1 97 ? -20.391 -10.406 11.125 1 97.12 97 SER A N 1
ATOM 802 C CA . SER A 1 97 ? -19.422 -9.695 10.297 1 97.12 97 SER A CA 1
ATOM 803 C C . SER A 1 97 ? -18.188 -10.547 10.031 1 97.12 97 SER A C 1
ATOM 805 O O . SER A 1 97 ? -17.719 -10.625 8.898 1 97.12 97 SER A O 1
ATOM 807 N N . ILE A 1 98 ? -17.703 -11.25 11.023 1 97.38 98 ILE A N 1
ATOM 808 C CA . ILE A 1 98 ? -16.516 -12.094 10.922 1 97.38 98 ILE A CA 1
ATOM 809 C C . ILE A 1 98 ? -16.797 -13.281 10.016 1 97.38 98 ILE A C 1
ATOM 811 O O . ILE A 1 98 ? -15.992 -13.625 9.148 1 97.38 98 ILE A O 1
ATOM 815 N N . LEU A 1 99 ? -17.969 -13.828 10.141 1 97.81 99 LEU A N 1
ATOM 816 C CA . LEU A 1 99 ? -18.328 -15.023 9.383 1 97.81 99 LEU A CA 1
ATOM 817 C C . LEU A 1 99 ? -18.641 -14.672 7.93 1 97.81 99 LEU A C 1
ATOM 819 O O . LEU A 1 99 ? -18.438 -15.492 7.035 1 97.81 99 LEU A O 1
ATOM 823 N N . SER A 1 100 ? -19.031 -13.484 7.691 1 98.19 100 SER A N 1
ATOM 824 C CA . SER A 1 100 ? -19.453 -13.055 6.359 1 98.19 100 SER A CA 1
ATOM 825 C C . SER A 1 100 ? -18.266 -12.953 5.41 1 98.19 100 SER A C 1
ATOM 827 O O . SER A 1 100 ? -18.453 -12.852 4.195 1 98.19 100 SER A O 1
ATOM 829 N N . VAL A 1 101 ? -17.047 -13.062 5.93 1 98.62 101 VAL A N 1
ATOM 830 C CA . VAL A 1 101 ? -15.844 -12.953 5.102 1 98.62 101 VAL A CA 1
ATOM 831 C C . VAL A 1 101 ? -15.828 -14.07 4.062 1 98.62 101 VAL A C 1
ATOM 833 O O . VAL A 1 101 ? -15.312 -13.891 2.959 1 98.62 101 VAL A O 1
ATOM 836 N N . PHE A 1 102 ? -16.453 -15.18 4.371 1 98.56 102 PHE A N 1
ATOM 837 C CA . PHE A 1 102 ? -16.422 -16.344 3.5 1 98.56 102 PHE A CA 1
ATOM 838 C C . PHE A 1 102 ? -17.25 -16.109 2.24 1 98.56 102 PHE A C 1
ATOM 840 O O . PHE A 1 102 ? -17.016 -16.75 1.211 1 98.56 102 PHE A O 1
ATOM 847 N N . LEU A 1 103 ? -18.188 -15.195 2.318 1 98.19 103 LEU A N 1
ATOM 848 C CA . LEU A 1 103 ? -18.953 -14.805 1.142 1 98.19 103 LEU A CA 1
ATOM 849 C C . LEU A 1 103 ? -18.078 -14.102 0.119 1 98.19 103 LEU A C 1
ATOM 851 O O . LEU A 1 103 ? -18.453 -13.961 -1.045 1 98.19 103 LEU A O 1
ATOM 855 N N . PHE A 1 104 ? -16.938 -13.703 0.509 1 98.25 104 PHE A N 1
ATOM 856 C CA . PHE A 1 104 ? -16.047 -12.938 -0.361 1 98.25 104 PHE A CA 1
ATOM 857 C C . PHE A 1 104 ? -14.758 -13.703 -0.629 1 98.25 104 PHE A C 1
ATOM 859 O O . PHE A 1 104 ? -14.336 -13.828 -1.779 1 98.25 104 PHE A O 1
ATOM 866 N N . SER A 1 105 ? -14.18 -14.258 0.416 1 98.5 105 SER A N 1
ATOM 867 C CA . SER A 1 105 ? -12.922 -14.992 0.246 1 98.5 105 SER A CA 1
ATOM 868 C C . SER A 1 105 ? -13.141 -16.281 -0.549 1 98.5 105 SER A C 1
ATOM 870 O O . SER A 1 105 ? -12.289 -16.656 -1.357 1 98.5 105 SER A O 1
ATOM 872 N N . ALA A 1 106 ? -14.281 -16.922 -0.368 1 98.31 106 ALA A N 1
ATOM 873 C CA . ALA A 1 106 ? -14.531 -18.188 -1.057 1 98.31 106 ALA A CA 1
ATOM 874 C C . ALA A 1 106 ? -14.688 -17.969 -2.559 1 98.31 106 ALA A C 1
ATOM 876 O O . ALA A 1 106 ? -13.992 -18.609 -3.359 1 98.31 106 ALA A O 1
ATOM 877 N N . PRO A 1 107 ? -15.555 -17.047 -3.012 1 97.94 107 PRO A N 1
ATOM 878 C CA . PRO A 1 107 ? -15.695 -16.844 -4.453 1 97.94 107 PRO A CA 1
ATOM 879 C C . PRO A 1 107 ? -14.398 -16.375 -5.113 1 97.94 107 PRO A C 1
ATOM 881 O O . PRO A 1 107 ? -14.086 -16.797 -6.23 1 97.94 107 PRO A O 1
ATOM 884 N N . ILE A 1 108 ? -13.648 -15.547 -4.469 1 98.12 108 ILE A N 1
ATOM 885 C CA . ILE A 1 108 ? -12.391 -15.078 -5.039 1 98.12 108 ILE A CA 1
ATOM 886 C C . ILE A 1 108 ? -11.422 -16.25 -5.184 1 98.12 108 ILE A C 1
ATOM 888 O O . ILE A 1 108 ? -10.727 -16.375 -6.191 1 98.12 108 ILE A O 1
ATOM 892 N N . THR A 1 109 ? -11.391 -17.062 -4.148 1 98.44 109 THR A N 1
ATOM 893 C CA . THR A 1 109 ? -10.523 -18.234 -4.195 1 98.44 109 THR A CA 1
ATOM 894 C C . THR A 1 109 ? -10.945 -19.172 -5.32 1 98.44 109 THR A C 1
ATOM 896 O O . THR A 1 109 ? -10.102 -19.719 -6.031 1 98.44 109 THR A O 1
ATOM 899 N N . LEU A 1 110 ? -12.242 -19.375 -5.5 1 98.19 110 LEU A N 1
ATOM 900 C CA . LEU A 1 110 ? -12.75 -20.219 -6.578 1 98.19 110 LEU A CA 1
ATOM 901 C C . LEU A 1 110 ? -12.375 -19.641 -7.938 1 98.19 110 LEU A C 1
ATOM 903 O O . LEU A 1 110 ? -12.008 -20.375 -8.852 1 98.19 110 LEU A O 1
ATOM 907 N N . LEU A 1 111 ? -12.484 -18.359 -8.055 1 97.56 111 LEU A N 1
ATOM 908 C CA . LEU A 1 111 ? -12.062 -17.703 -9.289 1 97.56 111 LEU A CA 1
ATOM 909 C C . LEU A 1 111 ? -10.578 -17.922 -9.547 1 97.56 111 LEU A C 1
ATOM 911 O O . LEU A 1 111 ? -10.18 -18.281 -10.656 1 97.56 111 LEU A O 1
ATOM 915 N N . GLU A 1 112 ? -9.781 -17.734 -8.508 1 97.81 112 GLU A N 1
ATOM 916 C CA . GLU A 1 112 ? -8.344 -17.938 -8.656 1 97.81 112 GLU A CA 1
ATOM 917 C C . GLU A 1 112 ? -8.023 -19.391 -9.008 1 97.81 112 GLU A C 1
ATOM 919 O O . GLU A 1 112 ? -7.148 -19.656 -9.828 1 97.81 112 GLU A O 1
ATOM 924 N N . ASP A 1 113 ? -8.719 -20.25 -8.383 1 97.94 113 ASP A N 1
ATOM 925 C CA . ASP A 1 113 ? -8.555 -21.672 -8.672 1 97.94 113 ASP A CA 1
ATOM 926 C C . ASP A 1 113 ? -8.883 -21.969 -10.141 1 97.94 113 ASP A C 1
ATOM 928 O O . ASP A 1 113 ? -8.156 -22.703 -10.797 1 97.94 113 ASP A O 1
ATOM 932 N N . TRP A 1 114 ? -9.961 -21.422 -10.586 1 98.12 114 TRP A N 1
ATOM 933 C CA . TRP A 1 114 ? -10.336 -21.594 -11.984 1 98.12 114 TRP A CA 1
ATOM 934 C C . TRP A 1 114 ? -9.266 -21.016 -12.906 1 98.12 114 TRP A C 1
ATOM 936 O O . TRP A 1 114 ? -8.898 -21.641 -13.906 1 98.12 114 TRP A O 1
ATOM 946 N N . LEU A 1 115 ? -8.734 -19.828 -12.594 1 98.19 115 LEU A N 1
ATOM 947 C CA . LEU A 1 115 ? -7.688 -19.188 -13.391 1 98.19 115 LEU A CA 1
ATOM 948 C C . LEU A 1 115 ? -6.414 -20.031 -13.375 1 98.19 115 LEU A C 1
ATOM 950 O O . LEU A 1 115 ? -5.738 -20.156 -14.406 1 98.19 115 LEU A O 1
ATOM 954 N N . GLU A 1 116 ? -6.105 -20.594 -12.203 1 98.19 116 GLU A N 1
ATOM 955 C CA . GLU A 1 116 ? -4.922 -21.438 -12.055 1 98.19 116 GLU A CA 1
ATOM 956 C C . GLU A 1 116 ? -5.012 -22.672 -12.938 1 98.19 116 GLU A C 1
ATOM 958 O O . GLU A 1 116 ? -4.008 -23.109 -13.508 1 98.19 116 GLU A O 1
ATOM 963 N N . ARG A 1 117 ? -6.18 -23.156 -13.195 1 97.62 117 ARG A N 1
ATOM 964 C CA . ARG A 1 117 ? -6.387 -24.406 -13.922 1 97.62 117 ARG A CA 1
ATOM 965 C C . ARG A 1 117 ? -6.555 -24.156 -15.414 1 97.62 117 ARG A C 1
ATOM 967 O O . ARG A 1 117 ? -6.223 -25.016 -16.234 1 97.62 117 ARG A O 1
ATOM 974 N N . HIS A 1 118 ? -7.004 -23 -15.711 1 97.69 118 HIS A N 1
ATOM 975 C CA . HIS A 1 118 ? -7.449 -22.844 -17.094 1 97.69 118 HIS A CA 1
ATOM 976 C C . HIS A 1 118 ? -6.684 -21.734 -17.797 1 97.69 118 HIS A C 1
ATOM 978 O O . HIS A 1 118 ? -6.918 -21.469 -18.984 1 97.69 118 HIS A O 1
ATOM 984 N N . THR A 1 119 ? -5.789 -21.016 -17.062 1 97.94 119 THR A N 1
ATOM 985 C CA . THR A 1 119 ? -5.039 -19.938 -17.672 1 97.94 119 THR A CA 1
ATOM 986 C C . THR A 1 119 ? -3.609 -19.891 -17.141 1 97.94 119 THR A C 1
ATOM 988 O O . THR A 1 119 ? -3.225 -20.719 -16.312 1 97.94 119 THR A O 1
ATOM 991 N N . ASN A 1 120 ? -2.82 -19 -17.688 1 98.06 120 ASN A N 1
ATOM 992 C CA . ASN A 1 120 ? -1.458 -18.766 -17.219 1 98.06 120 ASN A CA 1
ATOM 993 C C . ASN A 1 120 ? -1.351 -17.453 -16.453 1 98.06 120 ASN A C 1
ATOM 995 O O . ASN A 1 120 ? -0.285 -16.828 -16.406 1 98.06 120 ASN A O 1
ATOM 999 N N . LEU A 1 121 ? -2.486 -17 -15.867 1 98.38 121 LEU A N 1
ATOM 1000 C CA . LEU A 1 121 ? -2.48 -15.75 -15.109 1 98.38 121 LEU A CA 1
ATOM 1001 C C . LEU A 1 121 ? -1.948 -15.977 -13.703 1 98.38 121 LEU A C 1
ATOM 1003 O O . LEU A 1 121 ? -1.5 -15.031 -13.047 1 98.38 121 LEU A O 1
ATOM 1007 N N . VAL A 1 122 ? -2.062 -17.172 -13.242 1 98.5 122 VAL A N 1
ATOM 1008 C CA . VAL A 1 122 ? -1.566 -17.562 -11.93 1 98.5 122 VAL A CA 1
ATOM 1009 C C . VAL A 1 122 ? -1.219 -19.047 -11.914 1 98.5 122 VAL A C 1
ATOM 1011 O O . VAL A 1 122 ? -1.948 -19.859 -12.477 1 98.5 122 VAL A O 1
ATOM 1014 N N . GLU A 1 123 ? -0.082 -19.375 -11.359 1 98.62 123 GLU A N 1
ATOM 1015 C CA . GLU A 1 123 ? 0.365 -20.75 -11.219 1 98.62 123 GLU A CA 1
ATOM 1016 C C . GLU A 1 123 ? 0.777 -21.062 -9.789 1 98.62 123 GLU A C 1
ATOM 1018 O O . GLU A 1 123 ? 1.497 -20.281 -9.164 1 98.62 123 GLU A O 1
ATOM 1023 N N . TYR A 1 124 ? 0.3 -22.203 -9.328 1 98.31 124 TYR A N 1
ATOM 1024 C CA . TYR A 1 124 ? 0.677 -22.688 -8 1 98.31 124 TYR A CA 1
ATOM 1025 C C . TYR A 1 124 ? 1.85 -23.656 -8.086 1 98.31 124 TYR A C 1
ATOM 1027 O O . TYR A 1 124 ? 1.904 -24.5 -8.984 1 98.31 124 TYR A O 1
ATOM 1035 N N . HIS A 1 125 ? 2.764 -23.531 -7.191 1 98.5 125 HIS A N 1
ATOM 1036 C CA . HIS A 1 125 ? 3.928 -24.406 -7.105 1 98.5 125 HIS A CA 1
ATOM 1037 C C . HIS A 1 125 ? 4.242 -24.766 -5.656 1 98.5 125 HIS A C 1
ATOM 1039 O O . HIS A 1 125 ? 3.676 -24.172 -4.73 1 98.5 125 HIS A O 1
ATOM 1045 N N . LYS A 1 126 ? 5.027 -25.75 -5.441 1 98.12 126 LYS A N 1
ATOM 1046 C CA . LYS A 1 126 ? 5.609 -26.156 -4.164 1 98.12 126 LYS A CA 1
ATOM 1047 C C . LYS A 1 126 ? 4.527 -26.422 -3.127 1 98.12 126 LYS A C 1
ATOM 1049 O O . LYS A 1 126 ? 4.652 -26.016 -1.969 1 98.12 126 LYS A O 1
ATOM 1054 N N . GLY A 1 127 ? 3.424 -26.906 -3.566 1 97.69 127 GLY A N 1
ATOM 1055 C CA . GLY A 1 127 ? 2.381 -27.344 -2.65 1 97.69 127 GLY A CA 1
ATOM 1056 C C . GLY A 1 127 ? 1.341 -26.281 -2.379 1 97.69 127 GLY A C 1
ATOM 1057 O O . GLY A 1 127 ? 0.357 -26.531 -1.679 1 97.69 127 GLY A O 1
ATOM 1058 N N . TRP A 1 128 ? 1.587 -25.031 -2.859 1 98.06 128 TRP A N 1
ATOM 1059 C CA . TRP A 1 128 ? 0.555 -24 -2.771 1 98.06 128 TRP A CA 1
ATOM 1060 C C . TRP A 1 128 ? -0.723 -24.453 -3.471 1 98.06 128 TRP A C 1
ATOM 1062 O O . TRP A 1 128 ? -0.671 -25.047 -4.551 1 98.06 128 TRP A O 1
ATOM 1072 N N . ASN A 1 129 ? -1.862 -24.297 -2.82 1 98 129 ASN A N 1
ATOM 1073 C CA . ASN A 1 129 ? -3.156 -24.641 -3.396 1 98 129 ASN A CA 1
ATOM 1074 C C . ASN A 1 129 ? -4.242 -23.656 -2.98 1 98 129 ASN A C 1
ATOM 1076 O O . ASN A 1 129 ? -3.961 -22.672 -2.291 1 98 129 ASN A O 1
ATOM 1080 N N . SER A 1 130 ? -5.414 -23.938 -3.342 1 97.75 130 SER A N 1
ATOM 1081 C CA . SER A 1 130 ? -6.523 -23.016 -3.129 1 97.75 130 SER A CA 1
ATOM 1082 C C . SER A 1 130 ? -6.836 -22.859 -1.644 1 97.75 130 SER A C 1
ATOM 1084 O O . SER A 1 130 ? -7.32 -21.812 -1.212 1 97.75 130 SER A O 1
ATOM 1086 N N . LEU A 1 131 ? -6.586 -23.859 -0.921 1 98.19 131 LEU A N 1
ATOM 1087 C CA . LEU A 1 131 ? -6.828 -23.766 0.515 1 98.19 131 LEU A CA 1
ATOM 1088 C C . LEU A 1 131 ? -5.914 -22.734 1.155 1 98.19 131 LEU A C 1
ATOM 1090 O O . LEU A 1 131 ? -6.344 -21.969 2.027 1 98.19 131 LEU A O 1
ATOM 1094 N N . TYR A 1 132 ? -4.621 -22.703 0.783 1 98.12 132 TYR A N 1
ATOM 1095 C CA . TYR A 1 132 ? -3.693 -21.688 1.263 1 98.12 132 TYR A CA 1
ATOM 1096 C C . TYR A 1 132 ? -4.141 -20.297 0.827 1 98.12 132 TYR A C 1
ATOM 1098 O O . TYR A 1 132 ? -4.125 -19.359 1.624 1 98.12 132 TYR A O 1
ATOM 1106 N N . THR A 1 133 ? -4.539 -20.203 -0.455 1 98.31 133 THR A N 1
ATOM 1107 C CA . THR A 1 133 ? -5.031 -18.922 -0.955 1 98.31 133 THR A CA 1
ATOM 1108 C C . THR A 1 133 ? -6.25 -18.469 -0.16 1 98.31 133 THR A C 1
ATOM 1110 O O . THR A 1 133 ? -6.328 -17.312 0.26 1 98.31 133 THR A O 1
ATOM 1113 N N . PHE A 1 134 ? -7.16 -19.406 0.05 1 98.62 134 PHE A N 1
ATOM 1114 C CA . PHE A 1 134 ? -8.367 -19.125 0.808 1 98.62 134 PHE A CA 1
ATOM 1115 C C . PHE A 1 134 ? -8.023 -18.641 2.211 1 98.62 134 PHE A C 1
ATOM 1117 O O . PHE A 1 134 ? -8.578 -17.641 2.684 1 98.62 134 PHE A O 1
ATOM 1124 N N . SER A 1 135 ? -7.141 -19.281 2.857 1 98.69 135 SER A N 1
ATOM 1125 C CA . SER A 1 135 ? -6.75 -18.969 4.227 1 98.69 135 SER A CA 1
ATOM 1126 C C . SER A 1 135 ? -6.078 -17.594 4.305 1 98.69 135 SER A C 1
ATOM 1128 O O . SER A 1 135 ? -6.395 -16.797 5.18 1 98.69 135 SER A O 1
ATOM 1130 N N . VAL A 1 136 ? -5.141 -17.344 3.41 1 98.38 136 VAL A N 1
ATOM 1131 C CA . VAL A 1 136 ? -4.414 -16.078 3.398 1 98.38 136 VAL A CA 1
ATOM 1132 C C . VAL A 1 136 ? -5.379 -14.93 3.129 1 98.38 136 VAL A C 1
ATOM 1134 O O . VAL A 1 136 ? -5.336 -13.898 3.809 1 98.38 136 VAL A O 1
ATOM 1137 N N . LEU A 1 137 ? -6.293 -15.18 2.154 1 98.56 137 LEU A N 1
ATOM 1138 C CA . LEU A 1 137 ? -7.266 -14.148 1.816 1 98.56 137 LEU A CA 1
ATOM 1139 C C . LEU A 1 137 ? -8.172 -13.844 3.008 1 98.56 137 LEU A C 1
ATOM 1141 O O . LEU A 1 137 ? -8.383 -12.68 3.344 1 98.56 137 LEU A O 1
ATOM 1145 N N . THR A 1 138 ? -8.664 -14.859 3.633 1 98.81 138 THR A N 1
ATOM 1146 C CA . THR A 1 138 ? -9.539 -14.711 4.793 1 98.81 138 THR A CA 1
ATOM 1147 C C . THR A 1 138 ? -8.82 -13.969 5.918 1 98.81 138 THR A C 1
ATOM 1149 O O . THR A 1 138 ? -9.352 -13 6.465 1 98.81 138 THR A O 1
ATOM 1152 N N . MET A 1 139 ? -7.625 -14.383 6.191 1 98.69 139 MET A N 1
ATOM 1153 C CA . MET A 1 139 ? -6.855 -13.781 7.277 1 98.69 139 MET A CA 1
ATOM 1154 C C . MET A 1 139 ? -6.551 -12.32 6.98 1 98.69 139 MET A C 1
ATOM 1156 O O . MET A 1 139 ? -6.633 -11.469 7.871 1 98.69 139 MET A O 1
ATOM 1160 N N . THR A 1 140 ? -6.207 -12.008 5.773 1 98.56 140 THR A N 1
ATOM 1161 C CA . THR A 1 140 ? -5.852 -10.633 5.438 1 98.56 140 THR A CA 1
ATOM 1162 C C . THR A 1 140 ? -7.086 -9.734 5.445 1 98.56 140 THR A C 1
ATOM 1164 O O . THR A 1 140 ? -7 -8.555 5.789 1 98.56 140 THR A O 1
ATOM 1167 N N . PHE A 1 141 ? -8.266 -10.273 5.07 1 98.81 141 PHE A N 1
ATOM 1168 C CA . PHE A 1 141 ? -9.5 -9.508 5.18 1 98.81 141 PHE A CA 1
ATOM 1169 C C . PHE A 1 141 ? -9.797 -9.164 6.633 1 98.81 141 PHE A C 1
ATOM 1171 O O . PHE A 1 141 ? -10.148 -8.023 6.949 1 98.81 141 PHE A O 1
ATOM 1178 N N . TRP A 1 142 ? -9.633 -10.172 7.453 1 98.75 142 TRP A N 1
ATOM 1179 C CA . TRP A 1 142 ? -9.844 -9.938 8.883 1 98.75 142 TRP A CA 1
ATOM 1180 C C . TRP A 1 142 ? -8.844 -8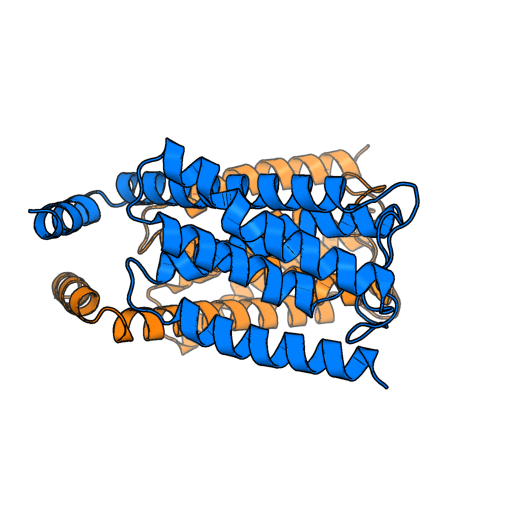.914 9.414 1 98.75 142 TRP A C 1
ATOM 1182 O O . TRP A 1 142 ? -9.203 -8.055 10.219 1 98.75 142 TRP A O 1
ATOM 1192 N N . LEU A 1 143 ? -7.641 -9.023 9 1 98.56 143 LEU A N 1
ATOM 1193 C CA . LEU A 1 143 ? -6.602 -8.102 9.438 1 98.56 143 LEU A CA 1
ATOM 1194 C C . LEU A 1 143 ? -6.945 -6.668 9.039 1 98.56 143 LEU A C 1
ATOM 1196 O O . LEU A 1 143 ? -6.805 -5.742 9.844 1 98.56 143 LEU A O 1
ATOM 1200 N N . VAL A 1 144 ? -7.352 -6.488 7.828 1 98.69 144 VAL A N 1
ATOM 1201 C CA . VAL A 1 144 ? -7.684 -5.156 7.336 1 98.69 144 VAL A CA 1
ATOM 1202 C C . VAL A 1 144 ? -8.898 -4.613 8.094 1 98.69 144 VAL A C 1
ATOM 1204 O O . VAL A 1 144 ? -8.922 -3.441 8.477 1 98.69 144 VAL A O 1
ATOM 1207 N N . LYS A 1 145 ? -9.93 -5.457 8.32 1 98 145 LYS A N 1
ATOM 1208 C CA . LYS A 1 145 ? -11.102 -5.035 9.078 1 98 145 LYS A CA 1
ATOM 1209 C C . LYS A 1 145 ? -10.711 -4.598 10.492 1 98 145 LYS A C 1
ATOM 1211 O O . LYS A 1 145 ? -11.203 -3.58 10.992 1 98 145 LYS A O 1
ATOM 1216 N N . SER A 1 146 ? -9.852 -5.379 11.094 1 97.44 146 SER A N 1
ATOM 1217 C CA . SER A 1 146 ? -9.352 -4.996 12.406 1 97.44 146 SER A CA 1
ATOM 1218 C C . SER A 1 146 ? -8.57 -3.689 12.352 1 97.44 146 SER A C 1
ATOM 1220 O O . SER A 1 146 ? -8.656 -2.865 13.258 1 97.44 146 SER A O 1
ATOM 1222 N N . GLY A 1 147 ? -7.801 -3.521 11.281 1 97.5 147 GLY A N 1
ATOM 1223 C CA . GLY A 1 147 ? -7.012 -2.312 11.109 1 97.5 147 GLY A CA 1
ATOM 1224 C C . GLY A 1 147 ? -7.859 -1.059 11.008 1 97.5 147 GLY A C 1
ATOM 1225 O O . GLY A 1 147 ? -7.578 -0.056 11.664 1 97.5 147 GLY A O 1
ATOM 1226 N N . ILE A 1 148 ? -8.898 -1.1 10.211 1 96.44 148 ILE A N 1
ATOM 1227 C CA . ILE A 1 148 ? -9.773 0.062 10.062 1 96.44 148 ILE A CA 1
ATOM 1228 C C . ILE A 1 148 ? -10.508 0.32 11.375 1 96.44 148 ILE A C 1
ATOM 1230 O O . ILE A 1 148 ? -10.758 1.472 11.742 1 96.44 148 ILE A O 1
ATOM 1234 N N . GLY A 1 149 ? -10.898 -0.773 12.094 1 95.31 149 GLY A N 1
ATOM 1235 C CA . GLY A 1 149 ? -11.477 -0.605 13.414 1 95.31 149 GLY A CA 1
ATOM 1236 C C . GLY A 1 149 ? -10.578 0.148 14.367 1 95.31 149 GLY A C 1
ATOM 1237 O O . GLY A 1 149 ? -11.031 1.034 15.094 1 95.31 149 GLY A O 1
ATOM 1238 N N . LEU A 1 150 ? -9.32 -0.174 14.367 1 95.25 150 LEU A N 1
ATOM 1239 C CA . LEU A 1 150 ? -8.344 0.496 15.219 1 95.25 150 LEU A CA 1
ATOM 1240 C C . LEU A 1 150 ? -8.227 1.971 14.852 1 95.25 150 LEU A C 1
ATOM 1242 O O . LEU A 1 150 ? -8.172 2.832 15.727 1 95.25 150 LEU A O 1
ATOM 1246 N N . ILE A 1 151 ? -8.148 2.23 13.617 1 94.88 151 ILE A N 1
ATOM 1247 C CA . ILE A 1 151 ? -8.016 3.605 13.148 1 94.88 151 ILE A CA 1
ATOM 1248 C C . ILE A 1 151 ? -9.242 4.414 13.562 1 94.88 151 ILE A C 1
ATOM 1250 O O . ILE A 1 151 ? -9.125 5.578 13.953 1 94.88 151 ILE A O 1
ATOM 1254 N N . ARG A 1 152 ? -10.414 3.818 13.539 1 92.38 152 ARG A N 1
ATOM 1255 C CA . ARG A 1 152 ? -11.641 4.484 13.961 1 92.38 152 ARG A CA 1
ATOM 1256 C C . ARG A 1 152 ? -11.602 4.828 15.445 1 92.38 152 ARG A C 1
ATOM 1258 O O . ARG A 1 152 ? -12 5.926 15.844 1 92.38 152 ARG A O 1
ATOM 1265 N N . ILE A 1 153 ? -11.133 3.918 16.188 1 92.25 153 ILE A N 1
ATOM 1266 C CA . ILE A 1 153 ? -11.039 4.133 17.625 1 92.25 153 ILE A CA 1
ATOM 1267 C C . ILE A 1 153 ? -10.062 5.27 17.922 1 92.25 153 ILE A C 1
ATOM 1269 O O . ILE A 1 153 ? -10.344 6.141 18.75 1 92.25 153 ILE A O 1
ATOM 1273 N N . LEU A 1 154 ? -8.953 5.262 17.234 1 89.94 154 LEU A N 1
ATOM 1274 C CA . LEU A 1 154 ? -7.945 6.293 17.422 1 89.94 154 LEU A CA 1
ATOM 1275 C C . LEU A 1 154 ? -8.477 7.656 16.984 1 89.94 154 LEU A C 1
ATOM 1277 O O . LEU A 1 154 ? -8.203 8.672 17.641 1 89.94 154 LEU A O 1
ATOM 1281 N N . ASP A 1 155 ? -9.109 7.621 15.867 1 86.94 155 ASP A N 1
ATOM 1282 C CA . ASP A 1 155 ? -9.695 8.859 15.359 1 86.94 155 ASP A CA 1
ATOM 1283 C C . ASP A 1 155 ? -10.688 9.453 16.359 1 86.94 155 ASP A C 1
ATOM 1285 O O . ASP A 1 155 ? -10.727 10.672 16.547 1 86.94 155 A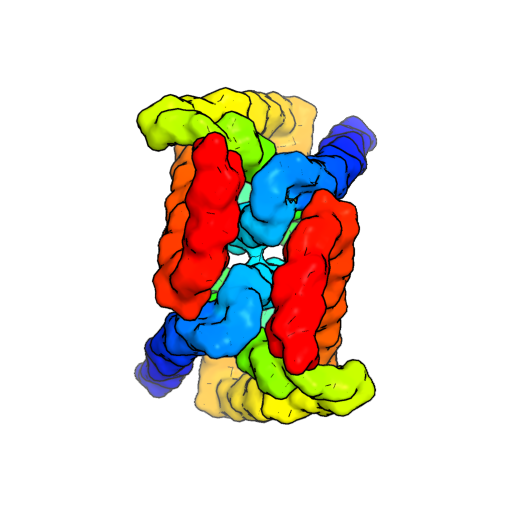SP A O 1
ATOM 1289 N N . MET A 1 156 ? -11.477 8.648 17 1 86.19 156 MET A N 1
ATOM 1290 C CA . MET A 1 156 ? -12.445 9.086 18 1 86.19 156 MET A CA 1
ATOM 1291 C C . MET A 1 156 ? -11.742 9.648 19.219 1 86.19 156 MET A C 1
ATOM 1293 O O . MET A 1 156 ? -12.211 10.609 19.828 1 86.19 156 MET A O 1
ATOM 1297 N N . LYS A 1 157 ? -10.711 9.039 19.547 1 84.81 157 LYS A N 1
ATOM 1298 C CA . LYS A 1 157 ? -9.961 9.469 20.719 1 84.81 157 LYS A CA 1
ATOM 1299 C C . LYS A 1 157 ? -9.273 10.812 20.469 1 84.81 157 LYS A C 1
ATOM 1301 O O . LYS A 1 157 ? -9.164 11.641 21.375 1 84.81 157 LYS A O 1
ATOM 1306 N N . ILE A 1 158 ? -8.789 10.992 19.312 1 81.5 158 ILE A N 1
ATOM 1307 C CA . ILE A 1 158 ? -8.055 12.195 18.953 1 81.5 158 ILE A CA 1
ATOM 1308 C C . ILE A 1 158 ? -9.031 13.352 18.734 1 81.5 158 ILE A C 1
ATOM 1310 O O . ILE A 1 158 ? -8.742 14.492 19.094 1 81.5 158 ILE A O 1
ATOM 1314 N N . ASN A 1 159 ? -10.156 12.984 18.031 1 72.06 159 ASN A N 1
ATOM 1315 C CA . ASN A 1 159 ? -11.18 13.984 17.75 1 72.06 159 ASN A CA 1
ATOM 1316 C C . ASN A 1 159 ? -12.508 13.633 18.422 1 72.06 159 ASN A C 1
ATOM 1318 O O . ASN A 1 159 ? -13.406 13.102 17.766 1 72.06 159 ASN A O 1
ATOM 1322 N N . PRO A 1 160 ? -12.672 13.891 19.656 1 64.19 160 PRO A N 1
ATOM 1323 C CA . PRO A 1 160 ? -13.906 13.5 20.344 1 64.19 160 PRO A CA 1
ATOM 1324 C C . PRO A 1 160 ? -15.148 14.172 19.75 1 64.19 160 PRO A C 1
ATOM 1326 O O . PRO A 1 160 ? -16.266 13.664 19.906 1 64.19 160 PRO A O 1
ATOM 1329 N N . SER A 1 161 ? -15.125 15.328 19.172 1 5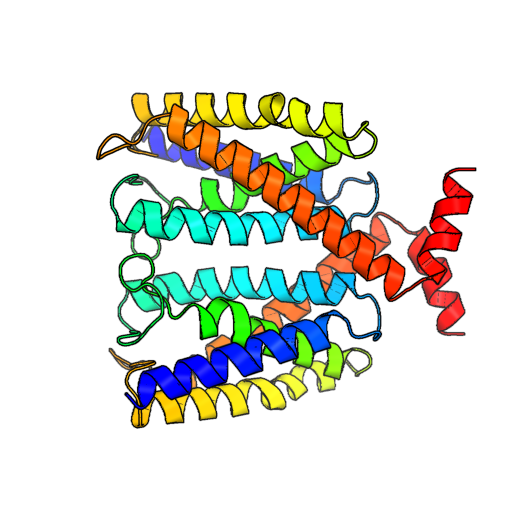6.78 161 SER A N 1
ATOM 1330 C CA . SER A 1 161 ? -16.312 16 18.672 1 56.78 161 SER A CA 1
ATOM 1331 C C . SER A 1 161 ? -16.953 15.234 17.531 1 56.78 161 SER A C 1
ATOM 1333 O O . SER A 1 161 ? -18.141 15.414 17.234 1 56.78 161 SER A O 1
ATOM 1335 N N . SER A 1 162 ? -16.281 14.484 16.844 1 51.22 162 SER A N 1
ATOM 1336 C CA . SER A 1 162 ? -16.828 13.664 15.766 1 51.22 162 SER A CA 1
ATOM 1337 C C . SER A 1 162 ? -17.797 12.617 16.312 1 51.22 162 SER A C 1
ATOM 1339 O O . SER A 1 162 ? -18.703 12.164 15.602 1 51.22 162 SER A O 1
ATOM 1341 N N . LEU A 1 163 ? -17.703 12.148 17.5 1 46.78 163 LEU A N 1
ATOM 1342 C CA . LEU A 1 163 ? -18.625 11.297 18.234 1 46.78 163 LEU A CA 1
ATOM 1343 C C . LEU A 1 163 ? -19.969 11.984 18.438 1 46.78 163 LEU A C 1
ATOM 1345 O O . LEU A 1 163 ? -21.016 11.344 18.375 1 46.78 163 LEU A O 1
ATOM 1349 N N . SER A 1 164 ? -19.953 13.219 18.781 1 44.88 164 SER A N 1
ATOM 1350 C CA . SER A 1 164 ? -21.219 13.891 18.984 1 44.88 164 SER A CA 1
ATOM 1351 C C . SER A 1 164 ? -22.047 13.93 17.703 1 44.88 164 SER A C 1
ATOM 1353 O O . SER A 1 164 ? -23.266 13.719 17.734 1 44.88 164 SER A O 1
ATOM 1355 N N . ASP A 1 165 ? -21.516 14.102 16.625 1 44.88 165 ASP A N 1
ATOM 1356 C CA . ASP A 1 165 ? -22.266 14.18 15.367 1 44.88 165 ASP A CA 1
ATOM 1357 C C . ASP A 1 165 ? -22.719 12.797 14.914 1 44.88 165 ASP A C 1
ATOM 1359 O O . ASP A 1 165 ? -23.812 12.641 14.367 1 44.88 165 ASP A O 1
ATOM 1363 N N . ALA A 1 166 ? -21.969 11.805 15.148 1 46.25 166 ALA A N 1
ATOM 1364 C CA . ALA A 1 166 ? -22.328 10.422 14.852 1 46.25 166 ALA A CA 1
ATOM 1365 C C . ALA A 1 166 ? -23.469 9.953 15.75 1 46.25 166 ALA A C 1
ATOM 1367 O O . ALA A 1 166 ? -24.359 9.227 15.305 1 46.25 166 ALA A O 1
ATOM 1368 N N . ARG A 1 167 ? -23.516 10.352 17.016 1 46.16 167 ARG A N 1
ATOM 1369 C CA . ARG A 1 167 ? -24.609 10.062 17.938 1 46.16 167 ARG A CA 1
ATOM 1370 C C . ARG A 1 167 ? -25.922 10.672 17.453 1 46.16 167 ARG A C 1
ATOM 1372 O O . ARG A 1 167 ? -26.969 10.055 17.547 1 46.16 167 ARG A O 1
ATOM 1379 N N . SER A 1 168 ? -25.953 11.797 16.922 1 46.66 168 SER A N 1
ATOM 1380 C CA . SER A 1 168 ? -27.188 12.461 16.5 1 46.66 168 SER A CA 1
ATOM 1381 C C . SER A 1 168 ? -27.766 11.789 15.266 1 46.66 168 SER A C 1
ATOM 1383 O O . SER A 1 168 ? -28.953 11.938 14.977 1 46.66 168 SER A O 1
ATOM 1385 N N . ARG A 1 169 ? -27 11.086 14.461 1 40.91 169 ARG A N 1
ATOM 1386 C CA . ARG A 1 169 ? -27.531 10.398 13.289 1 40.91 169 ARG A CA 1
ATOM 1387 C C . ARG A 1 169 ? -28.047 9.008 13.664 1 40.91 169 ARG A C 1
ATOM 1389 O O . ARG A 1 169 ? -28.734 8.367 12.867 1 40.91 169 ARG A O 1
ATOM 1396 N N . ILE A 1 170 ? -27.609 8.484 14.742 1 40.12 170 ILE A N 1
ATOM 1397 C CA . ILE A 1 170 ? -28.156 7.23 15.25 1 40.12 170 ILE A CA 1
ATOM 1398 C C . ILE A 1 170 ? -29.438 7.496 16.031 1 40.12 170 ILE A C 1
ATOM 1400 O O . ILE A 1 170 ? -30.203 6.574 16.312 1 40.12 170 ILE A O 1
ATOM 1404 N N . GLU A 1 171 ? -29.625 8.633 16.594 1 33.19 171 GLU A N 1
ATOM 1405 C CA . GLU A 1 171 ? -30.906 8.93 17.203 1 33.19 171 GLU A CA 1
ATOM 1406 C C . GLU A 1 171 ? -31.922 9.43 16.172 1 33.19 171 GLU A C 1
ATOM 1408 O O . GLU A 1 171 ? -33.094 9.094 16.234 1 33.19 171 GLU A O 1
ATOM 1413 N N . MET B 1 1 ? 28.344 -5.352 11.773 1 67.38 1 MET B N 1
ATOM 1414 C CA . MET B 1 1 ? 27.75 -5.012 13.055 1 67.38 1 MET B CA 1
ATOM 1415 C C . MET B 1 1 ? 27.25 -3.572 13.062 1 67.38 1 MET B C 1
ATOM 1417 O O . MET B 1 1 ? 26.094 -3.309 13.438 1 67.38 1 MET B O 1
ATOM 1421 N N . LYS B 1 2 ? 27.844 -2.67 12.312 1 92.44 2 LYS B N 1
ATOM 1422 C CA . LYS B 1 2 ? 27.516 -1.249 12.336 1 92.44 2 LYS B CA 1
ATOM 1423 C C . LYS B 1 2 ? 26.281 -0.96 11.477 1 92.44 2 LYS B C 1
ATOM 1425 O O . LYS B 1 2 ? 25.391 -0.226 11.898 1 92.44 2 LYS B O 1
ATOM 1430 N N . ASP B 1 3 ? 26.109 -1.728 10.453 1 97 3 ASP B N 1
ATOM 1431 C CA . ASP B 1 3 ? 25.016 -1.454 9.539 1 97 3 ASP B CA 1
ATOM 1432 C C . ASP B 1 3 ? 23.672 -1.914 10.133 1 97 3 ASP B C 1
ATOM 1434 O O . ASP B 1 3 ? 22.672 -1.225 10.008 1 97 3 ASP B O 1
ATOM 1438 N N . ARG B 1 4 ? 23.703 -2.986 10.828 1 96.94 4 ARG B N 1
ATOM 1439 C CA . ARG B 1 4 ? 22.484 -3.498 11.453 1 96.94 4 ARG B CA 1
ATOM 1440 C C . ARG B 1 4 ? 22.047 -2.602 12.602 1 96.94 4 ARG B C 1
ATOM 1442 O O . ARG B 1 4 ? 20.844 -2.428 12.836 1 96.94 4 ARG B O 1
ATOM 1449 N N . THR B 1 5 ? 23.016 -2.105 13.219 1 97.5 5 THR B N 1
ATOM 1450 C CA . THR B 1 5 ? 22.703 -1.175 14.297 1 97.5 5 THR B CA 1
ATOM 1451 C C . THR B 1 5 ? 22.047 0.091 13.742 1 97.5 5 THR B C 1
ATOM 1453 O O . THR B 1 5 ? 21.062 0.57 14.289 1 97.5 5 THR B O 1
ATOM 1456 N N . ILE B 1 6 ? 22.656 0.592 12.711 1 97.94 6 ILE B N 1
ATOM 1457 C CA . ILE B 1 6 ? 22.094 1.773 12.062 1 97.94 6 ILE B CA 1
ATOM 1458 C C . ILE B 1 6 ? 20.672 1.472 11.586 1 97.94 6 ILE B C 1
ATOM 1460 O O . ILE B 1 6 ? 19.75 2.266 11.805 1 97.94 6 ILE B O 1
ATOM 1464 N N . LEU B 1 7 ? 20.484 0.343 10.984 1 98.12 7 LEU B N 1
ATOM 1465 C CA . LEU B 1 7 ? 19.172 -0.083 10.5 1 98.12 7 LEU B CA 1
ATOM 1466 C C . LEU B 1 7 ? 18.172 -0.17 11.656 1 98.12 7 LEU B C 1
ATOM 1468 O O . LEU B 1 7 ? 17.047 0.323 11.547 1 98.12 7 LEU B O 1
ATOM 1472 N N . ASN B 1 8 ? 18.656 -0.752 12.789 1 98.25 8 ASN B N 1
ATOM 1473 C CA . ASN B 1 8 ? 17.797 -0.9 13.953 1 98.25 8 ASN B CA 1
ATOM 1474 C C . ASN B 1 8 ? 17.438 0.454 14.562 1 98.25 8 ASN B C 1
ATOM 1476 O O . ASN B 1 8 ? 16.297 0.667 14.977 1 98.25 8 ASN B O 1
ATOM 1480 N N . VAL B 1 9 ? 18.359 1.323 14.602 1 98 9 VAL B N 1
ATOM 1481 C CA . VAL B 1 9 ? 18.125 2.654 15.148 1 98 9 VAL B CA 1
ATOM 1482 C C . VAL B 1 9 ? 17.125 3.41 14.266 1 98 9 VAL B C 1
ATOM 1484 O O . VAL B 1 9 ? 16.172 4.004 14.766 1 98 9 VAL B O 1
ATOM 1487 N N . LEU B 1 10 ? 17.359 3.383 12.945 1 98 10 LEU B N 1
ATOM 1488 C CA . LEU B 1 10 ? 16.453 4.035 12.008 1 98 10 LEU B CA 1
ATOM 1489 C C . LEU B 1 10 ? 15.047 3.453 12.125 1 98 10 LEU B C 1
ATOM 1491 O O . LEU B 1 10 ? 14.062 4.188 12.078 1 98 10 LEU B O 1
ATOM 1495 N N . THR B 1 11 ? 14.977 2.135 12.305 1 98.38 11 THR B N 1
ATOM 1496 C CA . THR B 1 11 ? 13.688 1.453 12.398 1 98.38 11 THR B CA 1
ATOM 1497 C C . THR B 1 11 ? 12.961 1.85 13.68 1 98.38 11 THR B C 1
ATOM 1499 O O . THR B 1 11 ? 11.781 2.199 13.648 1 98.38 11 THR B O 1
ATOM 1502 N N . LEU B 1 12 ? 13.68 1.836 14.797 1 98.06 12 LEU B N 1
ATOM 1503 C CA . LEU B 1 12 ? 13.078 2.156 16.078 1 98.06 12 LEU B CA 1
ATOM 1504 C C . LEU B 1 12 ? 12.641 3.615 16.125 1 98.06 12 LEU B C 1
ATOM 1506 O O . LEU B 1 12 ? 11.508 3.914 16.531 1 98.06 12 LEU B O 1
ATOM 1510 N N . LEU B 1 13 ? 13.5 4.516 15.695 1 97.56 13 LEU B N 1
ATOM 1511 C CA . LEU B 1 13 ? 13.156 5.934 15.664 1 97.56 13 LEU B CA 1
ATOM 1512 C C . LEU B 1 13 ? 12 6.191 14.695 1 97.56 13 LEU B C 1
ATOM 1514 O O . LEU B 1 13 ? 11.094 6.969 15 1 97.56 13 LEU B O 1
ATOM 1518 N N . GLY B 1 14 ? 12.07 5.5 13.508 1 98.12 14 GLY B N 1
ATOM 1519 C CA . GLY B 1 14 ? 11.016 5.648 12.523 1 98.12 14 GLY B CA 1
ATOM 1520 C C . GLY B 1 14 ? 9.664 5.184 13.016 1 98.12 14 GLY B C 1
ATOM 1521 O O . GLY B 1 14 ? 8.664 5.891 12.867 1 98.12 14 GLY B O 1
ATOM 1522 N N . LEU B 1 15 ? 9.641 4.055 13.602 1 97.81 15 LEU B N 1
ATOM 1523 C CA . LEU B 1 15 ? 8.391 3.502 14.109 1 97.81 15 LEU B CA 1
ATOM 1524 C C . LEU B 1 15 ? 7.836 4.363 15.242 1 97.81 15 LEU B C 1
ATOM 1526 O O . LEU B 1 15 ? 6.641 4.66 15.266 1 97.81 15 LEU B O 1
ATOM 1530 N N . GLY B 1 16 ? 8.688 4.754 16.172 1 96.56 16 GLY B N 1
ATOM 1531 C CA . GLY B 1 16 ? 8.266 5.621 17.266 1 96.56 16 GLY B CA 1
ATOM 1532 C C . GLY B 1 16 ? 7.695 6.945 16.781 1 96.56 16 GLY B C 1
ATOM 1533 O O . GLY B 1 16 ? 6.625 7.363 17.219 1 96.56 16 GLY B O 1
ATOM 1534 N N . THR B 1 17 ? 8.391 7.559 15.844 1 97 17 THR B N 1
ATOM 1535 C CA . THR B 1 17 ? 7.949 8.844 15.328 1 97 17 THR B CA 1
ATOM 1536 C C . THR B 1 17 ? 6.664 8.688 14.516 1 97 17 THR B C 1
ATOM 1538 O O . THR B 1 17 ? 5.805 9.57 14.531 1 97 17 THR B O 1
ATOM 1541 N N . THR B 1 18 ? 6.578 7.57 13.758 1 96.81 18 THR B N 1
ATOM 1542 C CA . THR B 1 18 ? 5.375 7.309 12.977 1 96.81 18 THR B CA 1
ATOM 1543 C C . THR B 1 18 ? 4.145 7.254 13.875 1 96.81 18 THR B C 1
ATOM 1545 O O . THR B 1 18 ? 3.123 7.883 13.578 1 96.81 18 THR B O 1
ATOM 1548 N N . ILE B 1 19 ? 4.277 6.562 14.992 1 93.62 19 ILE B N 1
ATOM 1549 C CA . ILE B 1 19 ? 3.174 6.453 15.938 1 93.62 19 ILE B CA 1
ATOM 1550 C C . ILE B 1 19 ? 2.818 7.836 16.484 1 93.62 19 ILE B C 1
ATOM 1552 O O . ILE B 1 19 ? 1.644 8.211 16.516 1 93.62 19 ILE B O 1
ATOM 1556 N N . PHE B 1 20 ? 3.77 8.586 16.781 1 92.81 20 PHE B N 1
ATOM 1557 C CA . PHE B 1 20 ? 3.592 9.922 17.344 1 92.81 20 PHE B CA 1
ATOM 1558 C C . PHE B 1 20 ? 2.916 10.844 16.328 1 92.81 20 PHE B C 1
ATOM 1560 O O . PHE B 1 20 ? 1.97 11.555 16.672 1 92.81 20 PHE B O 1
ATOM 1567 N N . VAL B 1 21 ? 3.34 10.781 15.109 1 93.62 21 VAL B N 1
ATOM 1568 C CA . VAL B 1 21 ? 2.879 11.695 14.078 1 93.62 21 VAL B CA 1
ATOM 1569 C C . VAL B 1 21 ? 1.462 11.328 13.648 1 93.62 21 VAL B C 1
ATOM 1571 O O . VAL B 1 21 ? 0.628 12.203 13.414 1 93.62 21 VAL B O 1
ATOM 1574 N N . LEU B 1 22 ? 1.163 10.086 13.562 1 92.75 22 LEU B N 1
ATOM 1575 C CA . LEU B 1 22 ? -0.152 9.641 13.117 1 92.75 22 LEU B CA 1
ATOM 1576 C C . LEU B 1 22 ? -1.209 9.914 14.18 1 92.75 22 LEU B C 1
ATOM 1578 O O . LEU B 1 22 ? -2.391 10.062 13.867 1 92.75 22 LEU B O 1
ATOM 1582 N N . LEU B 1 23 ? -0.753 10.016 15.383 1 87.62 23 LEU B N 1
ATOM 1583 C CA . LEU B 1 23 ? -1.69 10.234 16.484 1 87.62 23 LEU B CA 1
ATOM 1584 C C . LEU B 1 23 ? -1.811 11.719 16.812 1 87.62 23 LEU B C 1
ATOM 1586 O O . LEU B 1 23 ? -2.541 12.094 17.734 1 87.62 23 LEU B O 1
ATOM 1590 N N . ARG B 1 24 ? -1.187 12.461 16.078 1 79.81 24 ARG B N 1
ATOM 1591 C CA . ARG B 1 24 ? -1.212 13.898 16.344 1 79.81 24 ARG B CA 1
ATOM 1592 C C . ARG B 1 24 ? -2.566 14.5 15.977 1 79.81 24 ARG B C 1
ATOM 1594 O O . ARG B 1 24 ? -3.17 14.109 14.969 1 79.81 24 ARG B O 1
ATOM 1601 N N . ARG B 1 25 ? -2.883 15.336 16.828 1 70.56 25 ARG B N 1
ATOM 1602 C CA . ARG B 1 25 ? -4.16 16.031 16.703 1 70.56 25 ARG B CA 1
ATOM 1603 C C . ARG B 1 25 ? -4.039 17.219 15.758 1 70.56 25 ARG B C 1
ATOM 1605 O O . ARG B 1 25 ? -4.086 18.375 16.203 1 70.56 25 ARG B O 1
ATOM 1612 N N . LYS B 1 26 ? -3.607 17.078 14.719 1 71.94 26 LYS B N 1
ATOM 1613 C CA . LYS B 1 26 ? -3.574 18.156 13.734 1 71.94 26 LYS B CA 1
ATOM 1614 C C . LYS B 1 26 ? -4.449 17.828 12.531 1 71.94 26 LYS B C 1
ATOM 1616 O O . LYS B 1 26 ? -4.051 17.047 11.664 1 71.94 26 LYS B O 1
ATOM 1621 N N . GLY B 1 27 ? -5.625 18.391 12.5 1 75.56 27 GLY B N 1
ATOM 1622 C CA . GLY B 1 27 ? -6.5 18.141 11.367 1 75.56 27 GLY B CA 1
ATOM 1623 C C . GLY B 1 27 ? -7.203 16.797 11.445 1 75.56 27 GLY B C 1
ATOM 1624 O O . GLY B 1 27 ? -7.434 16.281 12.539 1 75.56 27 GLY B O 1
ATOM 1625 N N . ASP B 1 28 ? -7.574 16.359 10.25 1 83.12 28 ASP B N 1
ATOM 1626 C CA . ASP B 1 28 ? -8.273 15.078 10.156 1 83.12 28 ASP B CA 1
ATOM 1627 C C . ASP B 1 28 ? -7.301 13.906 10.25 1 83.12 28 ASP B C 1
ATOM 1629 O O . ASP B 1 28 ? -6.473 13.711 9.359 1 83.12 28 ASP B O 1
ATOM 1633 N N . SER B 1 29 ? -7.309 13.195 11.305 1 88.75 29 SER B N 1
ATOM 1634 C CA . SER B 1 29 ? -6.383 12.102 11.562 1 88.75 29 SER B CA 1
ATOM 1635 C C . SER B 1 29 ? -6.465 11.039 10.469 1 88.75 29 SER B C 1
ATOM 1637 O O . SER B 1 29 ? -5.457 10.422 10.125 1 88.75 29 SER B O 1
ATOM 1639 N N . LYS B 1 30 ? -7.637 10.789 9.914 1 92.06 30 LYS B N 1
ATOM 1640 C CA . LYS B 1 30 ? -7.781 9.789 8.867 1 92.06 30 LYS B CA 1
ATOM 1641 C C . LYS B 1 30 ? -6.988 10.172 7.617 1 92.06 30 LYS B C 1
ATOM 1643 O O . LYS B 1 30 ? -6.52 9.305 6.879 1 92.06 30 LYS B O 1
ATOM 1648 N N . ASP B 1 31 ? -6.82 11.477 7.457 1 94.56 31 ASP B N 1
ATOM 1649 C CA . ASP B 1 31 ? -6.016 11.938 6.332 1 94.56 31 ASP B CA 1
ATOM 1650 C C . ASP B 1 31 ? -4.559 11.5 6.488 1 94.56 31 ASP B C 1
ATOM 1652 O O . ASP B 1 31 ? -3.904 11.141 5.508 1 94.56 31 ASP B O 1
ATOM 1656 N N . TRP B 1 32 ? -4.098 11.57 7.695 1 96.38 32 TRP B N 1
ATOM 1657 C CA . TRP B 1 32 ? -2.709 11.195 7.934 1 96.38 32 TRP B CA 1
ATOM 1658 C C . TRP B 1 32 ? -2.49 9.711 7.645 1 96.38 32 TRP B C 1
ATOM 1660 O O . TRP B 1 32 ? -1.495 9.336 7.02 1 96.38 32 TRP B O 1
ATOM 1670 N N . PHE B 1 33 ? -3.43 8.914 8.039 1 97.19 33 PHE B N 1
ATOM 1671 C CA . PHE B 1 33 ? -3.338 7.484 7.738 1 97.19 33 PHE B CA 1
ATOM 1672 C C . PHE B 1 33 ? -3.418 7.242 6.238 1 97.19 33 PHE B C 1
ATOM 1674 O O . PHE B 1 33 ? -2.672 6.422 5.695 1 97.19 33 PHE B O 1
ATOM 1681 N N . LEU B 1 34 ? -4.375 7.93 5.625 1 97.88 34 LEU B N 1
ATOM 1682 C CA . LEU B 1 34 ? -4.516 7.785 4.18 1 97.88 34 LEU B CA 1
ATOM 1683 C C . LEU B 1 34 ? -3.213 8.125 3.467 1 97.88 34 LEU B C 1
ATOM 1685 O O . LEU B 1 34 ? -2.766 7.383 2.592 1 97.88 34 LEU B O 1
ATOM 1689 N N . ILE B 1 35 ? -2.637 9.227 3.842 1 98.38 35 ILE B N 1
ATOM 1690 C CA . ILE B 1 35 ? -1.385 9.664 3.234 1 98.38 35 ILE B CA 1
ATOM 1691 C C . ILE B 1 35 ? -0.312 8.594 3.434 1 98.38 35 ILE B C 1
ATOM 1693 O O . ILE B 1 35 ? 0.413 8.25 2.496 1 98.38 35 ILE B O 1
ATOM 1697 N N . PHE B 1 36 ? -0.223 8.078 4.641 1 98.5 36 PHE B N 1
ATOM 1698 C CA . PHE B 1 36 ? 0.748 7.039 4.961 1 98.5 36 PHE B CA 1
ATOM 1699 C C . PHE B 1 36 ? 0.583 5.836 4.035 1 98.5 36 PHE B C 1
ATOM 1701 O O . PHE B 1 36 ? 1.549 5.391 3.414 1 98.5 36 PHE B O 1
ATOM 1708 N N . PHE B 1 37 ? -0.562 5.387 3.867 1 98.5 37 PHE B N 1
ATOM 1709 C CA . PHE B 1 37 ? -0.788 4.156 3.12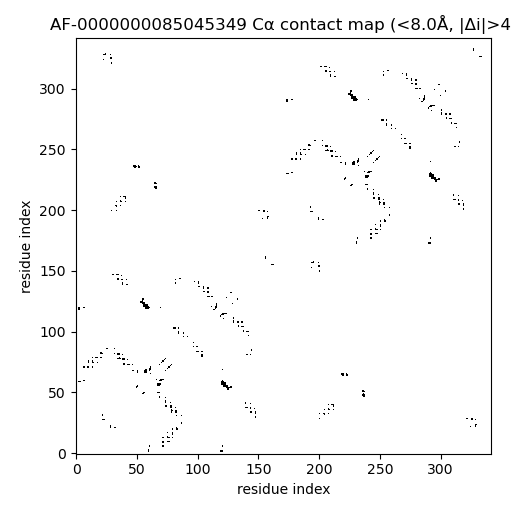1 1 98.5 37 PHE B CA 1
ATOM 1710 C C . PHE B 1 37 ? -0.708 4.406 1.621 1 98.5 37 PHE B C 1
ATOM 1712 O O . PHE B 1 37 ? -0.256 3.545 0.864 1 98.5 37 PHE B O 1
ATOM 1719 N N . ILE B 1 38 ? -1.177 5.539 1.146 1 98.69 38 ILE B N 1
ATOM 1720 C CA . ILE B 1 38 ? -1.004 5.879 -0.263 1 98.69 38 ILE B CA 1
ATOM 1721 C C . ILE B 1 38 ? 0.483 5.91 -0.607 1 98.69 38 ILE B C 1
ATOM 1723 O O . ILE B 1 38 ? 0.898 5.387 -1.644 1 98.69 38 ILE B O 1
ATOM 1727 N N . LYS B 1 39 ? 1.211 6.492 0.27 1 98.62 39 LYS B N 1
ATOM 1728 C CA . LYS B 1 39 ? 2.643 6.609 0.011 1 98.62 39 LYS B CA 1
ATOM 1729 C C . LYS B 1 39 ? 3.305 5.234 -0.04 1 98.62 39 LYS B C 1
ATOM 1731 O O . LYS B 1 39 ? 4.234 5.016 -0.819 1 98.62 39 LYS B O 1
ATOM 1736 N N . THR B 1 40 ? 2.873 4.332 0.821 1 98.25 40 THR B N 1
ATOM 1737 C CA . THR B 1 40 ? 3.438 2.986 0.786 1 98.25 40 THR B CA 1
ATOM 1738 C C . THR B 1 40 ? 3.152 2.314 -0.555 1 98.25 40 THR B C 1
ATOM 1740 O O . THR B 1 40 ? 4.023 1.653 -1.122 1 98.25 40 THR B O 1
ATOM 1743 N N . LEU B 1 41 ? 1.961 2.52 -1.058 1 97.81 41 LEU B N 1
ATOM 1744 C CA . LEU B 1 41 ? 1.616 1.955 -2.357 1 97.81 41 LEU B CA 1
ATOM 1745 C C . LEU B 1 41 ? 2.465 2.576 -3.463 1 97.81 41 LEU B C 1
ATOM 1747 O O . LEU B 1 41 ? 3.07 1.858 -4.262 1 97.81 41 LEU B O 1
ATOM 1751 N N . VAL B 1 42 ? 2.535 3.832 -3.449 1 98.12 42 VAL B N 1
ATOM 1752 C CA . VAL B 1 42 ? 3.281 4.547 -4.48 1 98.12 42 VAL B CA 1
ATOM 1753 C C . VAL B 1 42 ? 4.754 4.141 -4.426 1 98.12 42 VAL B C 1
ATOM 1755 O O . VAL B 1 42 ? 5.363 3.867 -5.461 1 98.12 42 VAL B O 1
ATOM 1758 N N . SER B 1 43 ? 5.27 4.082 -3.246 1 97.94 43 SER B N 1
ATOM 1759 C CA . SER B 1 43 ? 6.672 3.719 -3.092 1 97.94 43 SER B CA 1
ATOM 1760 C C . SER B 1 43 ? 6.922 2.281 -3.539 1 97.94 43 SER B C 1
ATOM 1762 O O . SER B 1 43 ? 7.957 1.982 -4.137 1 97.94 43 SER B O 1
ATOM 1764 N N . THR B 1 44 ? 6.016 1.445 -3.262 1 97.38 44 THR B N 1
ATOM 1765 C CA . THR B 1 44 ? 6.152 0.053 -3.672 1 97.38 44 THR B CA 1
ATOM 1766 C C . THR B 1 44 ? 6.141 -0.067 -5.195 1 97.38 44 THR B C 1
ATOM 1768 O O . THR B 1 44 ? 6.93 -0.819 -5.77 1 97.38 44 THR B O 1
ATOM 1771 N N . LEU B 1 45 ? 5.312 0.655 -5.867 1 97.38 45 LEU B N 1
ATOM 1772 C CA . LEU B 1 45 ? 5.18 0.611 -7.32 1 97.38 45 LEU B CA 1
ATOM 1773 C C . LEU B 1 45 ? 6.438 1.138 -8 1 97.38 45 LEU B C 1
ATOM 1775 O O . LEU B 1 45 ? 6.727 0.783 -9.141 1 97.38 45 LEU B O 1
ATOM 1779 N N . ILE B 1 46 ? 7.184 1.949 -7.305 1 97.75 46 ILE B N 1
ATOM 1780 C CA . ILE B 1 46 ? 8.422 2.49 -7.859 1 97.75 46 ILE B CA 1
ATOM 1781 C C . ILE B 1 46 ? 9.594 1.602 -7.461 1 97.75 46 ILE B C 1
ATOM 1783 O O . ILE B 1 46 ? 10.453 1.283 -8.289 1 97.75 46 ILE B O 1
ATOM 1787 N N . ASP B 1 47 ? 9.578 1.189 -6.199 1 97.38 47 ASP B N 1
ATOM 1788 C CA . ASP B 1 47 ? 10.695 0.423 -5.656 1 97.38 47 ASP B CA 1
ATOM 1789 C C . ASP B 1 47 ? 10.828 -0.931 -6.352 1 97.38 47 ASP B C 1
ATOM 1791 O O . ASP B 1 47 ? 11.938 -1.401 -6.605 1 97.38 47 ASP B O 1
ATOM 1795 N N . GLY B 1 48 ? 9.758 -1.549 -6.648 1 95.75 48 GLY B N 1
ATOM 1796 C CA . GLY B 1 48 ? 9.781 -2.836 -7.324 1 95.75 48 GLY B CA 1
ATOM 1797 C C . GLY B 1 48 ? 10.586 -2.82 -8.609 1 95.75 48 GLY B C 1
ATOM 1798 O O . GLY B 1 48 ? 11.602 -3.512 -8.727 1 95.75 48 GLY B O 1
ATOM 1799 N N . PRO B 1 49 ? 10.195 -2.018 -9.547 1 97.44 49 PRO B N 1
ATOM 1800 C CA . PRO B 1 49 ? 10.914 -1.907 -10.812 1 97.44 49 PRO B CA 1
ATOM 1801 C C . PRO B 1 49 ? 12.375 -1.493 -10.625 1 97.44 49 PRO B C 1
ATOM 1803 O O . PRO B 1 49 ? 13.25 -1.992 -11.336 1 97.44 49 PRO B O 1
ATOM 1806 N N . VAL B 1 50 ? 12.602 -0.614 -9.688 1 98 50 VAL B N 1
ATOM 1807 C CA . VAL B 1 50 ? 13.953 -0.109 -9.43 1 98 50 VAL B CA 1
ATOM 1808 C C . VAL B 1 50 ? 14.852 -1.252 -8.977 1 98 50 VAL B C 1
ATOM 1810 O O . VAL B 1 50 ? 16.016 -1.336 -9.391 1 98 50 VAL B O 1
ATOM 1813 N N . ILE B 1 51 ? 14.305 -2.102 -8.203 1 97.88 51 ILE B N 1
ATOM 1814 C CA . ILE B 1 51 ? 15.055 -3.25 -7.707 1 97.88 51 ILE B CA 1
ATOM 1815 C C . ILE B 1 51 ? 15.164 -4.305 -8.805 1 97.88 51 ILE B C 1
ATOM 1817 O O . ILE B 1 51 ? 16.234 -4.871 -9.023 1 97.88 51 ILE B O 1
ATOM 1821 N N . LYS B 1 52 ? 14.078 -4.531 -9.438 1 96.88 52 LYS B N 1
ATOM 1822 C CA . LYS B 1 52 ? 14.055 -5.562 -10.469 1 96.88 52 LYS B CA 1
ATOM 1823 C C . LYS B 1 52 ? 15.031 -5.238 -11.594 1 96.88 52 LYS B C 1
ATOM 1825 O O . LYS B 1 52 ? 15.695 -6.129 -12.125 1 96.88 52 LYS B O 1
ATOM 1830 N N . LYS B 1 53 ? 15.164 -4.004 -11.914 1 97.94 53 LYS B N 1
ATOM 1831 C CA . LYS B 1 53 ? 16.094 -3.566 -12.961 1 97.94 53 LYS B CA 1
ATOM 1832 C C . LYS B 1 53 ? 17.5 -3.383 -12.398 1 97.94 53 LYS B C 1
ATOM 1834 O O . LYS B 1 53 ? 18.406 -2.996 -13.125 1 97.94 53 LYS B O 1
ATOM 1839 N N . LYS B 1 54 ? 17.703 -3.566 -11.102 1 98.06 54 LYS B N 1
ATOM 1840 C CA . LYS B 1 54 ? 18.984 -3.588 -10.398 1 98.06 54 LYS B CA 1
ATOM 1841 C C . LYS B 1 54 ? 19.594 -2.189 -10.312 1 98.06 54 LYS B C 1
ATOM 1843 O O . LYS B 1 54 ? 20.812 -2.037 -10.289 1 98.06 54 LYS B O 1
ATOM 1848 N N . PHE B 1 55 ? 18.766 -1.2 -10.375 1 98.5 55 PHE B N 1
ATOM 1849 C CA . PHE B 1 55 ? 19.25 0.165 -10.195 1 98.5 55 PHE B CA 1
ATOM 1850 C C . PHE B 1 55 ? 19.656 0.403 -8.75 1 98.5 55 PHE B C 1
ATOM 1852 O O . PHE B 1 55 ? 20.641 1.115 -8.484 1 98.5 55 PHE B O 1
ATOM 1859 N N . VAL B 1 56 ? 18.906 -0.198 -7.844 1 98.5 56 VAL B N 1
ATOM 1860 C CA . VAL B 1 56 ? 19.156 -0.08 -6.414 1 98.5 56 VAL B CA 1
ATOM 1861 C C . VAL B 1 56 ? 19.109 -1.461 -5.762 1 98.5 56 VAL B C 1
ATOM 1863 O O . VAL B 1 56 ? 18.234 -2.275 -6.098 1 98.5 56 VAL B O 1
ATOM 1866 N N . LYS B 1 57 ? 20.031 -1.735 -4.902 1 98.38 57 LYS B N 1
ATOM 1867 C CA . LYS B 1 57 ? 20.078 -2.969 -4.121 1 98.38 57 LYS B CA 1
ATOM 1868 C C . LYS B 1 57 ? 20.141 -2.67 -2.625 1 98.38 57 LYS B C 1
ATOM 1870 O O . LYS B 1 57 ? 20.641 -1.617 -2.217 1 98.38 57 LYS B O 1
ATOM 1875 N N . TYR B 1 58 ? 19.734 -3.627 -1.896 1 98.19 58 TYR B N 1
ATOM 1876 C CA . TYR B 1 58 ? 19.766 -3.525 -0.441 1 98.19 58 TYR B CA 1
ATOM 1877 C C . TYR B 1 58 ? 20.406 -4.762 0.177 1 98.19 58 TYR B C 1
ATOM 1879 O O . TYR B 1 58 ? 19.703 -5.68 0.614 1 98.19 58 TYR B O 1
ATOM 1887 N N . PRO B 1 59 ? 21.703 -4.719 0.337 1 98.19 59 PRO B N 1
ATOM 1888 C CA . PRO B 1 59 ? 22.406 -5.926 0.789 1 98.19 59 PRO B CA 1
ATOM 1889 C C . PRO B 1 59 ? 22.062 -6.297 2.23 1 98.19 59 PRO B C 1
ATOM 1891 O O . PRO B 1 59 ? 21.844 -7.473 2.533 1 98.19 59 PRO B O 1
ATOM 1894 N N . ILE B 1 60 ? 22.156 -5.352 3.088 1 98.19 60 ILE B N 1
ATOM 1895 C CA . ILE B 1 60 ? 21.766 -5.602 4.469 1 98.19 60 ILE B CA 1
ATOM 1896 C C . ILE B 1 60 ? 20.344 -5.066 4.711 1 98.19 60 ILE B C 1
ATOM 1898 O O . ILE B 1 60 ? 20.109 -3.861 4.621 1 98.19 60 ILE B O 1
ATOM 1902 N N . ARG B 1 61 ? 19.391 -5.969 4.953 1 97.69 61 ARG B N 1
ATOM 1903 C CA . ARG B 1 61 ? 17.984 -5.652 5.145 1 97.69 61 ARG B CA 1
ATOM 1904 C C . ARG B 1 61 ? 17.312 -6.68 6.047 1 97.69 61 ARG B C 1
ATOM 1906 O O . ARG B 1 61 ? 17.875 -7.746 6.309 1 97.69 61 ARG B O 1
ATOM 1913 N N . TYR B 1 62 ? 16.172 -6.254 6.5 1 97.94 62 TYR B N 1
ATOM 1914 C CA . TYR B 1 62 ? 15.391 -7.211 7.277 1 97.94 62 TYR B CA 1
ATOM 1915 C C . TYR B 1 62 ? 14.805 -8.297 6.383 1 97.94 62 TYR B C 1
ATOM 1917 O O . TYR B 1 62 ? 14.328 -8.008 5.281 1 97.94 62 TYR B O 1
ATOM 1925 N N . PHE B 1 63 ? 14.828 -9.586 6.816 1 97.44 63 PHE B N 1
ATOM 1926 C CA . PHE B 1 63 ? 14.195 -10.734 6.176 1 97.44 63 PHE B CA 1
ATOM 1927 C C . PHE B 1 63 ? 14.602 -10.828 4.711 1 97.44 63 PHE B C 1
ATOM 1929 O O . PHE B 1 63 ? 13.75 -10.875 3.822 1 97.44 63 PHE B O 1
ATOM 1936 N N . PRO B 1 64 ? 15.875 -10.961 4.438 1 97.12 64 PRO B N 1
ATOM 1937 C CA . PRO B 1 64 ? 16.375 -10.961 3.062 1 97.12 64 PRO B CA 1
ATOM 1938 C C . PRO B 1 64 ? 15.844 -12.133 2.238 1 97.12 64 PRO B C 1
ATOM 1940 O O . PRO B 1 64 ? 15.852 -12.078 1.007 1 97.12 64 PRO B O 1
ATOM 1943 N N . LYS B 1 65 ? 15.352 -13.156 2.834 1 97.12 65 LYS B N 1
ATOM 1944 C CA . LYS B 1 65 ? 14.805 -14.305 2.117 1 97.12 65 LYS B CA 1
ATOM 1945 C C . LYS B 1 65 ? 13.375 -14.031 1.649 1 97.12 65 LYS B C 1
ATOM 1947 O O . LYS B 1 65 ? 12.852 -14.75 0.791 1 97.12 65 LYS B O 1
ATOM 1952 N N . LEU B 1 66 ? 12.789 -12.992 2.184 1 97.06 66 LEU B N 1
ATOM 1953 C CA . LEU B 1 66 ? 11.375 -12.742 1.912 1 97.06 66 LEU B CA 1
ATOM 1954 C C . LEU B 1 66 ? 11.195 -11.445 1.131 1 97.06 66 LEU B C 1
ATOM 1956 O O . LEU B 1 66 ? 10.219 -11.289 0.391 1 97.06 66 LEU B O 1
ATOM 1960 N N . PHE B 1 67 ? 12.203 -10.555 1.324 1 97.12 67 PHE B N 1
ATOM 1961 C CA . PHE B 1 67 ? 12.055 -9.25 0.695 1 97.12 67 PHE B CA 1
ATOM 1962 C C . PHE B 1 67 ? 13.344 -8.836 -0.003 1 97.12 67 PHE B C 1
ATOM 1964 O O . PHE B 1 67 ? 14.438 -9.07 0.515 1 97.12 67 PHE B O 1
ATOM 1971 N N . ASP B 1 68 ? 13.172 -8.227 -1.143 1 96.75 68 ASP B N 1
ATOM 1972 C CA . ASP B 1 68 ? 14.32 -7.625 -1.819 1 96.75 68 ASP B CA 1
ATOM 1973 C C . ASP B 1 68 ? 14.461 -6.148 -1.454 1 96.75 68 ASP B C 1
ATOM 1975 O O . ASP B 1 68 ? 15.539 -5.566 -1.604 1 96.75 68 ASP B O 1
ATOM 1979 N N . SER B 1 69 ? 13.391 -5.582 -0.998 1 97.06 69 SER B N 1
ATOM 1980 C CA . SER B 1 69 ? 13.383 -4.18 -0.594 1 97.06 69 SER B CA 1
ATOM 1981 C C . SER B 1 69 ? 13.844 -4.02 0.851 1 97.06 69 SER B C 1
ATOM 1983 O O . SER B 1 69 ? 13.789 -4.965 1.638 1 97.06 69 SER B O 1
ATOM 1985 N N . ASN B 1 70 ? 14.391 -2.881 1.179 1 97.88 70 ASN B N 1
ATOM 1986 C CA . ASN B 1 70 ? 14.523 -2.49 2.578 1 97.88 70 ASN B CA 1
ATOM 1987 C C . ASN B 1 70 ? 13.195 -2.023 3.16 1 97.88 70 ASN B C 1
ATOM 1989 O O . ASN B 1 70 ? 12.758 -0.902 2.898 1 97.88 70 ASN B O 1
ATOM 1993 N N . ILE B 1 71 ? 12.602 -2.814 3.949 1 97.62 71 ILE B N 1
ATOM 1994 C CA . ILE B 1 71 ? 11.227 -2.578 4.371 1 97.62 71 ILE B CA 1
ATOM 1995 C C . ILE B 1 71 ? 11.18 -1.399 5.34 1 97.62 71 ILE B C 1
ATOM 1997 O O . ILE B 1 71 ? 10.133 -0.753 5.488 1 97.62 71 ILE B O 1
ATOM 2001 N N . THR B 1 72 ? 12.266 -1.092 6.082 1 97.69 72 THR B N 1
ATOM 2002 C CA . THR B 1 72 ? 12.328 0.076 6.953 1 97.69 72 THR B CA 1
ATOM 2003 C C . THR B 1 72 ? 12.164 1.361 6.148 1 97.69 72 THR B C 1
ATOM 2005 O O . THR B 1 72 ? 11.391 2.242 6.52 1 97.69 72 THR B O 1
ATOM 2008 N N . PHE B 1 73 ? 12.867 1.447 5.043 1 97.19 73 PHE B N 1
ATOM 2009 C CA . PHE B 1 73 ? 12.781 2.623 4.188 1 97.19 73 PHE B CA 1
ATOM 2010 C C . PHE B 1 73 ? 11.398 2.725 3.545 1 97.19 73 PHE B C 1
ATOM 2012 O O . PHE B 1 73 ? 10.75 3.77 3.619 1 97.19 73 PHE B O 1
ATOM 2019 N N . LEU B 1 74 ? 10.969 1.652 3.023 1 97.38 74 LEU B N 1
ATOM 2020 C CA . LEU B 1 74 ? 9.82 1.596 2.131 1 97.38 74 LEU B CA 1
ATOM 2021 C C . LEU B 1 74 ? 8.516 1.781 2.906 1 97.38 74 LEU B C 1
ATOM 2023 O O . LEU B 1 74 ? 7.605 2.467 2.441 1 97.38 74 LEU B O 1
ATOM 2027 N N . TYR B 1 75 ? 8.453 1.177 4.113 1 98 75 TYR B N 1
ATOM 2028 C CA . TYR B 1 75 ? 7.156 1.099 4.77 1 98 75 TYR B CA 1
ATOM 2029 C C . TYR B 1 75 ? 7.152 1.898 6.07 1 98 75 TYR B C 1
ATOM 2031 O O . TYR B 1 75 ? 6.117 2.012 6.73 1 98 75 TYR B O 1
ATOM 2039 N N . VAL B 1 76 ? 8.281 2.512 6.457 1 98.12 76 VAL B N 1
ATOM 2040 C CA . VAL B 1 76 ? 8.32 3.281 7.695 1 98.12 76 VAL B CA 1
ATOM 2041 C C . VAL B 1 76 ? 8.828 4.691 7.414 1 98.12 76 VAL B C 1
ATOM 2043 O O . VAL B 1 76 ? 8.07 5.664 7.523 1 98.12 76 VAL B O 1
ATOM 2046 N N . LEU B 1 77 ? 9.992 4.824 6.848 1 98.12 77 LEU B N 1
ATOM 2047 C CA . LEU B 1 77 ? 10.664 6.117 6.777 1 98.12 77 LEU B CA 1
ATOM 2048 C C . LEU B 1 77 ? 10.047 6.988 5.684 1 98.12 77 LEU B C 1
ATOM 2050 O O . LEU B 1 77 ? 9.773 8.172 5.906 1 98.12 77 LEU B O 1
ATOM 2054 N N . PHE B 1 78 ? 9.859 6.406 4.535 1 98.25 78 PHE B N 1
ATOM 2055 C CA . PHE B 1 78 ? 9.336 7.191 3.422 1 98.25 78 PHE B CA 1
ATOM 2056 C C . PHE B 1 78 ? 7.91 7.641 3.693 1 98.25 78 PHE B C 1
ATOM 2058 O O . PHE B 1 78 ? 7.586 8.82 3.549 1 98.25 78 PHE B O 1
ATOM 2065 N N . PRO B 1 79 ? 7.012 6.762 4.09 1 98.44 79 PRO B N 1
ATOM 2066 C CA . PRO B 1 79 ? 5.656 7.23 4.379 1 98.44 79 PRO B CA 1
ATOM 2067 C C . PRO B 1 79 ? 5.602 8.18 5.574 1 98.44 79 PRO B C 1
ATOM 2069 O O . PRO B 1 79 ? 4.785 9.102 5.598 1 98.44 79 PRO B O 1
ATOM 2072 N N . LEU B 1 80 ? 6.457 7.973 6.555 1 98.06 80 LEU B N 1
ATOM 2073 C CA . LEU B 1 80 ? 6.543 8.898 7.68 1 98.06 80 LEU B CA 1
ATOM 2074 C C . LEU B 1 80 ? 6.883 10.305 7.203 1 98.06 80 LEU B C 1
ATOM 2076 O O . LEU B 1 80 ? 6.199 11.266 7.559 1 98.06 80 LEU B O 1
ATOM 2080 N N . ALA B 1 81 ? 7.891 10.43 6.418 1 98.44 81 ALA B N 1
ATOM 2081 C CA . ALA B 1 81 ? 8.312 11.734 5.91 1 98.44 81 ALA B CA 1
ATOM 2082 C C . ALA B 1 81 ? 7.203 12.391 5.098 1 98.44 81 ALA B C 1
ATOM 2084 O O . ALA B 1 81 ? 7.023 13.609 5.156 1 98.44 81 ALA B O 1
ATOM 2085 N N . CYS B 1 82 ? 6.508 11.539 4.367 1 98.56 82 CYS B N 1
ATOM 2086 C CA . CYS B 1 82 ? 5.426 12.062 3.543 1 98.56 82 CYS B CA 1
ATOM 2087 C C . CYS B 1 82 ? 4.297 12.609 4.406 1 98.56 82 CYS B C 1
ATOM 2089 O O . CYS B 1 82 ? 3.709 13.648 4.082 1 98.56 82 CYS B O 1
ATOM 2091 N N . VAL B 1 83 ? 3.961 11.922 5.453 1 97.94 83 VAL B N 1
ATOM 2092 C CA . VAL B 1 83 ? 2.934 12.391 6.375 1 97.94 83 VAL B CA 1
ATOM 2093 C C . VAL B 1 83 ? 3.369 13.711 7.008 1 97.94 83 VAL B C 1
ATOM 2095 O O . VAL B 1 83 ? 2.592 14.664 7.074 1 97.94 83 VAL B O 1
ATOM 2098 N N . VAL B 1 84 ? 4.629 13.844 7.449 1 97.38 84 VAL B N 1
ATOM 2099 C CA . VAL B 1 84 ? 5.129 15.055 8.094 1 97.38 84 VAL B CA 1
ATOM 2100 C C . VAL B 1 84 ? 5.098 16.219 7.098 1 97.38 84 VAL B C 1
ATOM 2102 O O . VAL B 1 84 ? 4.738 17.344 7.457 1 97.38 84 VAL B O 1
ATOM 2105 N N . TYR B 1 85 ? 5.469 15.945 5.887 1 98.25 85 TYR B N 1
ATOM 2106 C CA . TYR B 1 85 ? 5.391 16.938 4.828 1 98.25 85 TYR B CA 1
ATOM 2107 C C . TYR B 1 85 ? 3.971 17.469 4.684 1 98.25 85 TYR B C 1
ATOM 2109 O O . TYR B 1 85 ? 3.758 18.688 4.633 1 98.25 85 TYR B O 1
ATOM 2117 N N . ASN B 1 86 ? 3.008 16.594 4.664 1 96.94 86 ASN B N 1
ATOM 2118 C CA . ASN B 1 86 ? 1.619 17.016 4.48 1 96.94 86 ASN B CA 1
ATOM 2119 C C . ASN B 1 86 ? 1.081 17.734 5.715 1 96.94 86 ASN B C 1
ATOM 2121 O O . ASN B 1 86 ? 0.275 18.656 5.598 1 96.94 86 ASN B O 1
ATOM 2125 N N . GLN B 1 87 ? 1.484 17.297 6.871 1 95.5 87 GLN B N 1
ATOM 2126 C CA . GLN B 1 87 ? 1.095 18 8.086 1 95.5 87 GLN B CA 1
ATOM 2127 C C . GLN B 1 87 ? 1.7 19.391 8.133 1 95.5 87 GLN B C 1
ATOM 2129 O O . GLN B 1 87 ? 1.033 20.359 8.531 1 95.5 87 GLN B O 1
ATOM 2134 N N . PHE B 1 88 ? 2.947 19.453 7.738 1 95.38 88 PHE B N 1
ATOM 2135 C CA . PHE B 1 88 ? 3.668 20.734 7.727 1 95.38 88 PHE B CA 1
ATOM 2136 C C . PHE B 1 88 ? 3 21.719 6.785 1 95.38 88 PHE B C 1
ATOM 2138 O O . PHE B 1 88 ? 2.949 22.922 7.07 1 95.38 88 PHE B O 1
ATOM 2145 N N . THR B 1 89 ? 2.457 21.25 5.734 1 95.81 89 THR B N 1
ATOM 2146 C CA . THR B 1 89 ? 1.946 22.141 4.699 1 95.81 89 THR B CA 1
ATOM 2147 C C . THR B 1 89 ? 0.424 22.219 4.762 1 95.81 89 THR B C 1
ATOM 2149 O O . THR B 1 89 ? -0.215 22.734 3.836 1 95.81 89 THR B O 1
ATOM 2152 N N . TYR B 1 90 ? -0.177 21.656 5.711 1 89.62 90 TYR B N 1
ATOM 2153 C CA . TYR B 1 90 ? -1.62 21.469 5.832 1 89.62 90 TYR B CA 1
ATOM 2154 C C . TYR B 1 90 ? -2.348 22.797 5.648 1 89.62 90 TYR B C 1
ATOM 2156 O O . TYR B 1 90 ? -3.396 22.859 5.004 1 89.62 90 TYR B O 1
ATOM 2164 N N . LYS B 1 91 ? -1.812 23.922 6.145 1 90.56 91 LYS B N 1
ATOM 2165 C CA . LYS B 1 91 ? -2.479 25.219 6.09 1 90.56 91 LYS B CA 1
ATOM 2166 C C . LYS B 1 91 ? -1.706 26.203 5.207 1 90.56 91 LYS B C 1
ATOM 2168 O O . LYS B 1 91 ? -1.952 27.406 5.246 1 90.56 91 LYS B O 1
ATOM 2173 N N . MET B 1 92 ? -0.856 25.703 4.426 1 93.88 92 MET B N 1
ATOM 2174 C CA . MET B 1 92 ? -0.004 26.562 3.613 1 93.88 92 MET B CA 1
ATOM 2175 C C . MET B 1 92 ? -0.649 26.844 2.262 1 93.88 92 MET B C 1
ATOM 2177 O O . MET B 1 92 ? -1.468 26.062 1.782 1 93.88 92 MET B O 1
ATOM 2181 N N . LYS B 1 93 ? -0.281 27.984 1.76 1 95.5 93 LYS B N 1
ATOM 2182 C CA . LYS B 1 93 ? -0.687 28.297 0.393 1 95.5 93 LYS B CA 1
ATOM 2183 C C . LYS B 1 93 ? -0.158 27.266 -0.59 1 95.5 93 LYS B C 1
ATOM 2185 O O . LYS B 1 93 ? 0.921 26.703 -0.388 1 95.5 93 LYS B O 1
ATOM 2190 N N . PRO B 1 94 ? -0.852 26.969 -1.701 1 94.69 94 PRO B N 1
ATOM 2191 C CA . PRO B 1 94 ? -0.513 25.891 -2.625 1 94.69 94 PRO B CA 1
ATOM 2192 C C . PRO B 1 94 ? 0.914 25.984 -3.158 1 94.69 94 PRO B C 1
ATOM 2194 O O . PRO B 1 94 ? 1.649 25 -3.158 1 94.69 94 PRO B O 1
ATOM 2197 N N . LEU B 1 95 ? 1.291 27.188 -3.6 1 95.06 95 LEU B N 1
ATOM 2198 C CA . LEU B 1 95 ? 2.623 27.344 -4.176 1 95.06 95 LEU B CA 1
ATOM 2199 C C . LEU B 1 95 ? 3.701 27.047 -3.133 1 95.06 95 LEU B C 1
ATOM 2201 O O . LEU B 1 95 ? 4.668 26.344 -3.414 1 95.06 95 LEU B O 1
ATOM 2205 N N . LEU B 1 96 ? 3.516 27.594 -1.988 1 96.56 96 LEU B N 1
ATOM 2206 C CA . LEU B 1 96 ? 4.473 27.359 -0.912 1 96.56 96 LEU B CA 1
ATOM 2207 C C . LEU B 1 96 ? 4.48 25.891 -0.501 1 96.56 96 LEU B C 1
ATOM 2209 O O . LEU B 1 96 ? 5.535 25.344 -0.188 1 96.56 96 LEU B O 1
ATOM 2213 N N . SER B 1 97 ? 3.326 25.359 -0.498 1 97.06 97 SER B N 1
ATOM 2214 C CA . SER B 1 97 ? 3.174 23.953 -0.169 1 97.06 97 SER B CA 1
ATOM 2215 C C . SER B 1 97 ? 3.963 23.078 -1.134 1 97.06 97 SER B C 1
ATOM 2217 O O . SER B 1 97 ? 4.66 22.156 -0.71 1 97.06 97 SER B O 1
ATOM 2219 N N . ILE B 1 98 ? 3.936 23.375 -2.402 1 97.38 98 ILE B N 1
ATOM 2220 C CA . ILE B 1 98 ? 4.621 22.609 -3.439 1 97.38 98 ILE B CA 1
ATOM 2221 C C . ILE B 1 98 ? 6.133 22.75 -3.275 1 97.38 98 ILE B C 1
ATOM 2223 O O . ILE B 1 98 ? 6.871 21.766 -3.357 1 97.38 98 ILE B O 1
ATOM 2227 N N . LEU B 1 99 ? 6.551 23.938 -2.947 1 97.69 99 LEU B N 1
ATOM 2228 C CA . LEU B 1 99 ? 7.977 24.219 -2.838 1 97.69 99 LEU B CA 1
ATOM 2229 C C . LEU B 1 99 ? 8.547 23.656 -1.542 1 97.69 99 LEU B C 1
ATOM 2231 O O . LEU B 1 99 ? 9.719 23.297 -1.48 1 97.69 99 LEU B O 1
ATOM 2235 N N . SER B 1 100 ? 7.73 23.5 -0.562 1 98.19 100 SER B N 1
ATOM 2236 C CA . SER B 1 100 ? 8.172 23.062 0.757 1 98.19 100 SER B CA 1
ATOM 2237 C C . SER B 1 100 ? 8.578 21.594 0.74 1 98.19 100 SER B C 1
ATOM 2239 O O . SER B 1 100 ? 9.203 21.109 1.685 1 98.19 100 SER B O 1
ATOM 2241 N N . VAL B 1 101 ? 8.312 20.875 -0.351 1 98.62 101 VAL B N 1
ATOM 2242 C CA . VAL B 1 101 ? 8.633 19.453 -0.446 1 98.62 101 VAL B CA 1
ATOM 2243 C C . VAL B 1 101 ? 10.148 19.266 -0.341 1 98.62 101 VAL B C 1
ATOM 2245 O O . VAL B 1 101 ? 10.617 18.25 0.166 1 98.62 101 VAL B O 1
ATOM 2248 N N . PHE B 1 102 ? 10.891 20.25 -0.737 1 98.5 102 PHE B N 1
ATOM 2249 C CA . PHE B 1 102 ? 12.352 20.156 -0.769 1 98.5 102 PHE B CA 1
ATOM 2250 C C . PHE B 1 102 ? 12.922 20.125 0.644 1 98.5 102 PHE B C 1
ATOM 2252 O O . PHE B 1 102 ? 14.016 19.625 0.865 1 98.5 102 PHE B O 1
ATOM 2259 N N . LEU B 1 103 ? 12.172 20.656 1.592 1 98.19 103 LEU B N 1
ATOM 2260 C CA . LEU B 1 103 ? 12.578 20.594 2.992 1 98.19 103 LEU B CA 1
ATOM 2261 C C . LEU B 1 103 ? 12.547 19.156 3.504 1 98.19 103 LEU B C 1
ATOM 2263 O O . LEU B 1 103 ? 13.125 18.859 4.547 1 98.19 103 LEU B O 1
ATOM 2267 N N . PHE B 1 104 ? 11.945 18.297 2.785 1 98.25 104 PHE B N 1
ATOM 2268 C CA . PHE B 1 104 ? 11.781 16.906 3.225 1 98.25 104 PHE B CA 1
ATOM 2269 C C . PHE B 1 104 ? 12.492 15.953 2.275 1 98.25 104 PHE B C 1
ATOM 2271 O O . PHE B 1 104 ? 13.242 15.078 2.713 1 98.25 104 PHE B O 1
ATOM 2278 N N . SER B 1 105 ? 12.312 16.156 0.983 1 98.44 105 SER B N 1
ATOM 2279 C CA . SER B 1 105 ? 12.945 15.273 0.01 1 98.44 105 SER B CA 1
ATOM 2280 C C . SER B 1 105 ? 14.461 15.438 0.013 1 98.44 105 SER B C 1
ATOM 2282 O O . SER B 1 105 ? 15.195 14.461 -0.142 1 98.44 105 SER B O 1
ATOM 2284 N N . ALA B 1 106 ? 14.953 16.656 0.221 1 98.25 106 ALA B N 1
ATOM 2285 C CA . ALA B 1 106 ? 16.391 16.891 0.187 1 98.25 106 ALA B CA 1
ATOM 2286 C C . ALA B 1 106 ? 17.094 16.219 1.362 1 98.25 106 ALA B C 1
ATOM 2288 O O . ALA B 1 106 ? 18.031 15.445 1.171 1 98.25 106 ALA B O 1
ATOM 2289 N N . PRO B 1 107 ? 16.641 16.422 2.619 1 97.94 107 PRO B N 1
ATOM 2290 C CA . PRO B 1 107 ? 17.312 15.758 3.74 1 97.94 107 PRO B CA 1
ATOM 2291 C C . PRO B 1 107 ? 17.25 14.234 3.648 1 97.94 107 PRO B C 1
ATOM 2293 O O . PRO B 1 107 ? 18.219 13.555 3.996 1 97.94 107 PRO B O 1
ATOM 2296 N N . ILE B 1 108 ? 16.172 13.688 3.213 1 98.06 108 ILE B N 1
ATOM 2297 C CA . ILE B 1 108 ? 16.047 12.234 3.092 1 98.06 108 ILE B CA 1
ATOM 2298 C C . ILE B 1 108 ? 17.047 11.727 2.045 1 98.06 108 ILE B C 1
ATOM 2300 O O . ILE B 1 108 ? 17.688 10.695 2.242 1 98.06 108 ILE B O 1
ATOM 2304 N N . THR B 1 109 ? 17.109 12.461 0.951 1 98.44 109 THR B N 1
ATOM 2305 C CA . THR B 1 109 ? 18.047 12.078 -0.099 1 98.44 109 THR B CA 1
ATOM 2306 C C . THR B 1 109 ? 19.484 12.148 0.411 1 98.44 109 THR B C 1
ATOM 2308 O O . THR B 1 109 ? 20.297 11.273 0.113 1 98.44 109 THR B O 1
ATOM 2311 N N . LEU B 1 110 ? 19.812 13.18 1.173 1 98.12 110 LEU B N 1
ATOM 2312 C CA . LEU B 1 110 ? 21.141 13.312 1.749 1 98.12 110 LEU B CA 1
ATOM 2313 C C . LEU B 1 110 ? 21.438 12.164 2.703 1 98.12 110 LEU B C 1
ATOM 2315 O O . LEU B 1 110 ? 22.547 11.633 2.715 1 98.12 110 LEU B O 1
ATOM 2319 N N . LEU B 1 111 ? 20.469 11.82 3.482 1 97.5 111 LEU B N 1
ATOM 2320 C CA . LEU B 1 111 ? 20.625 10.672 4.371 1 97.5 111 LEU B CA 1
ATOM 2321 C C . LEU B 1 111 ? 20.875 9.398 3.568 1 97.5 111 LEU B C 1
ATOM 2323 O O . LEU B 1 111 ? 21.781 8.625 3.889 1 97.5 111 LEU B O 1
ATOM 2327 N N . GLU B 1 112 ? 20.078 9.195 2.525 1 97.81 112 GLU B N 1
ATOM 2328 C CA . GLU B 1 112 ? 20.266 8.016 1.695 1 97.81 112 GLU B CA 1
ATOM 2329 C C . GLU B 1 112 ? 21.641 8.008 1.022 1 97.81 112 GLU B C 1
ATOM 2331 O O . GLU B 1 112 ? 22.281 6.965 0.923 1 97.81 112 GLU B O 1
ATOM 2336 N N . ASP B 1 113 ? 22.016 9.148 0.597 1 97.94 113 ASP B N 1
ATOM 2337 C CA . ASP B 1 113 ? 23.328 9.297 -0.008 1 97.94 113 ASP B CA 1
ATOM 2338 C C . ASP B 1 113 ? 24.438 8.93 0.983 1 97.94 113 ASP B C 1
ATOM 2340 O O . ASP B 1 113 ? 25.391 8.227 0.629 1 97.94 113 ASP B O 1
ATOM 2344 N N . TRP B 1 114 ? 24.297 9.422 2.156 1 98.06 114 TRP B N 1
ATOM 2345 C CA . TRP B 1 114 ? 25.266 9.094 3.211 1 98.06 114 TRP B CA 1
ATOM 2346 C C . TRP B 1 114 ? 25.266 7.59 3.48 1 98.06 114 TRP B C 1
ATOM 2348 O O . TRP B 1 114 ? 26.344 6.984 3.609 1 98.06 114 TRP B O 1
ATOM 2358 N N . LEU B 1 115 ? 24.109 6.945 3.549 1 98.19 115 LEU B N 1
ATOM 2359 C CA . LEU B 1 115 ? 24 5.508 3.781 1 98.19 115 LEU B CA 1
ATOM 2360 C C . LEU B 1 115 ? 24.609 4.723 2.625 1 98.19 115 LEU B C 1
ATOM 2362 O O . LEU B 1 115 ? 25.266 3.705 2.844 1 98.19 115 LEU B O 1
ATOM 2366 N N . GLU B 1 116 ? 24.359 5.219 1.414 1 98.12 116 GLU B N 1
ATOM 2367 C CA . GLU B 1 116 ? 24.906 4.574 0.221 1 98.12 116 GLU B CA 1
ATOM 2368 C C . GLU B 1 116 ? 26.422 4.574 0.236 1 98.12 116 GLU B C 1
ATOM 2370 O O . GLU B 1 116 ? 27.062 3.607 -0.191 1 98.12 116 GLU B O 1
ATOM 2375 N N . ARG B 1 117 ? 27.031 5.551 0.813 1 97.69 117 ARG B N 1
ATOM 2376 C CA . ARG B 1 117 ? 28.469 5.73 0.784 1 97.69 117 ARG B CA 1
ATOM 2377 C C . ARG B 1 117 ? 29.141 5.055 1.983 1 97.69 117 ARG B C 1
ATOM 2379 O O . ARG B 1 117 ? 30.281 4.629 1.906 1 97.69 117 ARG B O 1
ATOM 2386 N N . HIS B 1 118 ? 28.391 4.934 3.027 1 97.69 118 HIS B N 1
ATOM 2387 C CA . HIS B 1 118 ? 29.078 4.57 4.262 1 97.69 118 HIS B CA 1
ATOM 2388 C C . HIS B 1 118 ? 28.531 3.264 4.832 1 97.69 118 HIS B C 1
ATOM 2390 O O . HIS B 1 118 ? 29.016 2.789 5.863 1 97.69 118 HIS B O 1
ATOM 2396 N N . THR B 1 119 ? 27.484 2.682 4.172 1 97.94 119 THR B N 1
ATOM 2397 C CA . THR B 1 119 ? 26.906 1.439 4.676 1 97.94 119 THR B CA 1
ATOM 2398 C C . THR B 1 119 ? 26.5 0.523 3.527 1 97.94 119 THR B C 1
ATOM 2400 O O . THR B 1 119 ? 26.688 0.87 2.357 1 97.94 119 THR B O 1
ATOM 2403 N N . ASN B 1 120 ? 26.047 -0.66 3.875 1 98.06 120 ASN B N 1
ATOM 2404 C CA . ASN B 1 120 ? 25.531 -1.612 2.904 1 98.06 120 ASN B CA 1
ATOM 2405 C C . ASN B 1 120 ? 24 -1.71 2.982 1 98.06 120 ASN B C 1
ATOM 2407 O O . ASN B 1 120 ? 23.422 -2.744 2.643 1 98.06 120 ASN B O 1
ATOM 2411 N N . LEU B 1 121 ? 23.359 -0.622 3.477 1 98.31 121 LEU B N 1
ATOM 2412 C CA . LEU B 1 121 ? 21.906 -0.619 3.596 1 98.31 121 LEU B CA 1
ATOM 2413 C C . LEU B 1 121 ? 21.25 -0.288 2.26 1 98.31 121 LEU B C 1
ATOM 2415 O O . LEU B 1 121 ? 20.078 -0.616 2.037 1 98.31 121 LEU B O 1
ATOM 2419 N N . VAL B 1 122 ? 21.969 0.39 1.443 1 98.44 122 VAL B N 1
ATOM 2420 C CA . VAL B 1 122 ? 21.5 0.754 0.112 1 98.44 122 VAL B CA 1
ATOM 2421 C C . VAL B 1 122 ? 22.688 0.922 -0.832 1 98.44 122 VAL B C 1
ATOM 2423 O O . VAL B 1 122 ? 23.719 1.486 -0.451 1 98.44 122 VAL B O 1
ATOM 2426 N N . GLU B 1 123 ? 22.578 0.363 -1.998 1 98.62 123 GLU B N 1
ATOM 2427 C CA . GLU B 1 123 ? 23.594 0.48 -3.031 1 98.62 123 GLU B CA 1
ATOM 2428 C C . GLU B 1 123 ? 23 0.945 -4.355 1 98.62 123 GLU B C 1
ATOM 2430 O O . GLU B 1 123 ? 21.969 0.429 -4.789 1 98.62 123 GLU B O 1
ATOM 2435 N N . TYR B 1 124 ? 23.688 1.898 -4.949 1 98.25 124 TYR B N 1
ATOM 2436 C CA . TYR B 1 124 ? 23.297 2.389 -6.266 1 98.25 124 TYR B CA 1
ATOM 2437 C C . TYR B 1 124 ? 24.078 1.686 -7.367 1 98.25 124 TYR B C 1
ATOM 2439 O O . TYR B 1 124 ? 25.281 1.449 -7.23 1 98.25 124 TYR B O 1
ATOM 2447 N N . HIS B 1 125 ? 23.406 1.345 -8.414 1 98.44 125 HIS B N 1
ATOM 2448 C CA . HIS B 1 125 ? 24.016 0.702 -9.57 1 98.44 125 HIS B CA 1
ATOM 2449 C C . HIS B 1 125 ? 23.453 1.268 -10.867 1 98.44 125 HIS B C 1
ATOM 2451 O O . HIS B 1 125 ? 22.469 2.01 -10.859 1 98.44 125 HIS B O 1
ATOM 2457 N N . LYS B 1 126 ? 24.109 1.018 -11.953 1 98.12 126 LYS B N 1
ATOM 2458 C CA . LYS B 1 126 ? 23.656 1.294 -13.312 1 98.12 126 LYS B CA 1
ATOM 2459 C C . LYS B 1 126 ? 23.344 2.773 -13.5 1 98.12 126 LYS B C 1
ATOM 2461 O O . LYS B 1 126 ? 22.328 3.121 -14.117 1 98.12 126 LYS B O 1
ATOM 2466 N N . GLY B 1 127 ? 24.047 3.609 -12.836 1 97.56 127 GLY B N 1
ATOM 2467 C CA . GLY B 1 127 ? 23.922 5.043 -13.047 1 97.56 127 GLY B CA 1
ATOM 2468 C C . GLY B 1 127 ? 22.953 5.707 -12.094 1 97.56 127 GLY B C 1
ATOM 2469 O O . GLY B 1 127 ? 22.797 6.93 -12.109 1 97.56 127 GLY B O 1
ATOM 2470 N N . TRP B 1 128 ? 22.219 4.902 -11.297 1 98 128 TRP B N 1
ATOM 2471 C CA . TRP B 1 128 ? 21.375 5.48 -10.25 1 98 128 TRP B CA 1
ATOM 2472 C C . TRP B 1 128 ? 22.203 6.312 -9.281 1 98 128 TRP B C 1
ATOM 2474 O O . TRP B 1 128 ? 23.312 5.918 -8.898 1 98 128 TRP B O 1
ATOM 2484 N N . ASN B 1 129 ? 21.75 7.516 -8.984 1 97.88 129 ASN B N 1
ATOM 2485 C CA . ASN B 1 129 ? 22.438 8.398 -8.039 1 97.88 129 ASN B CA 1
ATOM 2486 C C . ASN B 1 129 ? 21.438 9.195 -7.195 1 97.88 129 ASN B C 1
ATOM 2488 O O . ASN B 1 129 ? 20.234 9.008 -7.312 1 97.88 129 ASN B O 1
ATOM 2492 N N . SER B 1 130 ? 21.953 10.07 -6.426 1 97.62 130 SER B N 1
ATOM 2493 C CA . SER B 1 130 ? 21.125 10.805 -5.469 1 97.62 130 SER B CA 1
ATOM 2494 C C . SER B 1 130 ? 20.156 11.75 -6.18 1 97.62 130 SER B C 1
ATOM 2496 O O . SER B 1 130 ? 19.078 12.047 -5.66 1 97.62 130 SER B O 1
ATOM 2498 N N . LEU B 1 131 ? 20.547 12.188 -7.293 1 98.12 131 LEU B N 1
ATOM 2499 C CA . LEU B 1 131 ? 19.656 13.062 -8.047 1 98.12 131 LEU B CA 1
ATOM 2500 C C . LEU B 1 131 ? 18.391 12.328 -8.469 1 98.12 131 LEU B C 1
ATOM 2502 O O . LEU B 1 131 ? 17.281 12.883 -8.422 1 98.12 131 LEU B O 1
ATOM 2506 N N . TYR B 1 132 ? 18.516 11.07 -8.945 1 98.06 132 TYR B N 1
ATOM 2507 C CA . TYR B 1 132 ? 17.359 10.242 -9.289 1 98.06 132 TYR B CA 1
ATOM 2508 C C . TYR B 1 132 ? 16.5 9.977 -8.055 1 98.06 132 TYR B C 1
ATOM 2510 O O . TYR B 1 132 ? 15.273 10.086 -8.117 1 98.06 132 TYR B O 1
ATOM 2518 N N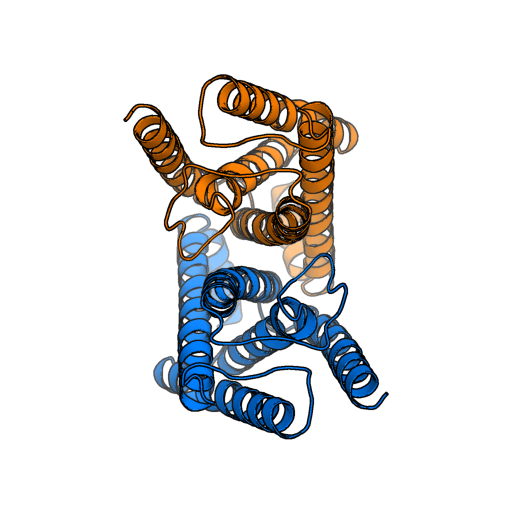 . THR B 1 133 ? 17.188 9.648 -6.949 1 98.25 133 THR B N 1
ATOM 2519 C CA . THR B 1 133 ? 16.469 9.422 -5.703 1 98.25 133 THR B CA 1
ATOM 2520 C C . THR B 1 133 ? 15.695 10.68 -5.293 1 98.25 133 THR B C 1
ATOM 2522 O O . THR B 1 133 ? 14.516 10.602 -4.953 1 98.25 133 THR B O 1
ATOM 2525 N N . PHE B 1 134 ? 16.391 11.812 -5.379 1 98.62 134 PHE B N 1
ATOM 2526 C CA . PHE B 1 134 ? 15.766 13.086 -5.031 1 98.62 134 PHE B CA 1
ATOM 2527 C C . PHE B 1 134 ? 14.547 13.352 -5.906 1 98.62 134 PHE B C 1
ATOM 2529 O O . PHE B 1 134 ? 13.492 13.742 -5.402 1 98.62 134 PHE B O 1
ATOM 2536 N N . SER B 1 135 ? 14.664 13.125 -7.168 1 98.69 135 SER B N 1
ATOM 2537 C CA . SER B 1 135 ? 13.594 13.391 -8.125 1 98.69 135 SER B CA 1
ATOM 2538 C C . SER B 1 135 ? 12.406 12.469 -7.883 1 98.69 135 SER B C 1
ATOM 2540 O O . SER B 1 135 ? 11.258 12.922 -7.867 1 98.69 135 SER B O 1
ATOM 2542 N N . VAL B 1 136 ? 12.656 11.195 -7.695 1 98.38 136 VAL B N 1
ATOM 2543 C CA . VAL B 1 136 ? 11.594 10.211 -7.48 1 98.38 136 VAL B CA 1
ATOM 2544 C C . VAL B 1 136 ? 10.859 10.531 -6.18 1 98.38 136 VAL B C 1
ATOM 2546 O O . VAL B 1 136 ? 9.625 10.523 -6.137 1 98.38 136 VAL B O 1
ATOM 2549 N N . LEU B 1 137 ? 11.672 10.867 -5.141 1 98.5 137 LEU B N 1
ATOM 2550 C CA . LEU B 1 137 ? 11.07 11.195 -3.852 1 98.5 137 LEU B CA 1
ATOM 2551 C C . LEU B 1 137 ? 10.18 12.43 -3.959 1 98.5 137 LEU B C 1
ATOM 2553 O O . LEU B 1 137 ? 9.047 12.422 -3.477 1 98.5 137 LEU B O 1
ATOM 2557 N N . THR B 1 138 ? 10.672 13.445 -4.582 1 98.75 138 THR B N 1
ATOM 2558 C CA . THR B 1 138 ? 9.93 14.688 -4.762 1 98.75 138 THR B CA 1
ATOM 2559 C C . THR B 1 138 ? 8.641 14.438 -5.539 1 98.75 138 THR B C 1
ATOM 2561 O O . THR B 1 138 ? 7.559 14.844 -5.109 1 98.75 138 THR B O 1
ATOM 2564 N N . MET B 1 139 ? 8.758 13.711 -6.617 1 98.69 139 MET B N 1
ATOM 2565 C CA . MET B 1 139 ? 7.605 13.438 -7.469 1 98.69 139 MET B CA 1
ATOM 2566 C C . MET B 1 139 ? 6.566 12.602 -6.73 1 98.69 139 MET B C 1
ATOM 2568 O O . MET B 1 139 ? 5.367 12.859 -6.84 1 98.69 139 MET B O 1
ATOM 2572 N N . THR B 1 140 ? 6.992 11.641 -5.977 1 98.56 140 THR B N 1
ATOM 2573 C CA . THR B 1 140 ? 6.047 10.773 -5.285 1 98.56 140 THR B CA 1
ATOM 2574 C C . THR B 1 140 ? 5.375 11.516 -4.133 1 98.56 140 THR B C 1
ATOM 2576 O O . THR B 1 140 ? 4.207 11.266 -3.824 1 98.56 140 THR B O 1
ATOM 2579 N N . PHE B 1 141 ? 6.086 12.453 -3.475 1 98.75 141 PHE B N 1
ATOM 2580 C CA . PHE B 1 141 ? 5.457 13.289 -2.455 1 98.75 141 PHE B CA 1
ATOM 2581 C C . PHE B 1 141 ? 4.352 14.148 -3.059 1 98.75 141 PHE B C 1
ATOM 2583 O O . PHE B 1 141 ? 3.26 14.242 -2.498 1 98.75 141 PHE B O 1
ATOM 2590 N N . TRP B 1 142 ? 4.699 14.727 -4.184 1 98.75 142 TRP B N 1
ATOM 2591 C CA . TRP B 1 142 ? 3.693 15.523 -4.875 1 98.75 142 TRP B CA 1
ATOM 2592 C C . TRP B 1 142 ? 2.504 14.672 -5.293 1 98.75 142 TRP B C 1
ATOM 2594 O O . TRP B 1 142 ? 1.353 15.102 -5.188 1 98.75 142 TRP B O 1
ATOM 2604 N N . LEU B 1 143 ? 2.771 13.508 -5.773 1 98.56 143 LEU B N 1
ATOM 2605 C CA . LEU B 1 143 ? 1.713 12.602 -6.199 1 98.56 143 LEU B CA 1
ATOM 2606 C C . LEU B 1 143 ? 0.794 12.25 -5.035 1 98.56 143 LEU B C 1
ATOM 2608 O O . LEU B 1 143 ? -0.431 12.258 -5.18 1 98.56 143 LEU B O 1
ATOM 2612 N N . VAL B 1 144 ? 1.364 11.938 -3.924 1 98.69 144 VAL B N 1
ATOM 2613 C CA . VAL B 1 144 ? 0.579 11.57 -2.75 1 98.69 144 VAL B CA 1
ATOM 2614 C C . VAL B 1 144 ? -0.243 12.766 -2.279 1 98.69 144 VAL B C 1
ATOM 2616 O O . VAL B 1 144 ? -1.417 12.625 -1.932 1 98.69 144 VAL B O 1
ATOM 2619 N N . LYS B 1 145 ? 0.364 13.961 -2.242 1 97.94 145 LYS B N 1
ATOM 2620 C CA . LYS B 1 145 ? -0.365 15.164 -1.853 1 97.94 145 LYS B CA 1
ATOM 2621 C C . LYS B 1 145 ? -1.553 15.414 -2.777 1 97.94 145 LYS B C 1
ATOM 2623 O O . LYS B 1 145 ? -2.643 15.758 -2.316 1 97.94 145 LYS B O 1
ATOM 2628 N N . SER B 1 146 ? -1.297 15.242 -4.059 1 97.38 146 SER B N 1
ATOM 2629 C CA . SER B 1 146 ? -2.391 15.375 -5.016 1 97.38 146 SER B CA 1
ATOM 2630 C C . SER B 1 146 ? -3.461 14.312 -4.777 1 97.38 146 SER B C 1
ATOM 2632 O O . SER B 1 146 ? -4.656 14.586 -4.914 1 97.38 146 SER B O 1
ATOM 2634 N N . GLY B 1 147 ? -3.023 13.109 -4.441 1 97.5 147 GLY B N 1
ATOM 2635 C CA . GLY B 1 147 ? -3.949 12.023 -4.176 1 97.5 147 GLY B CA 1
ATOM 2636 C C . GLY B 1 147 ? -4.871 12.289 -3.002 1 97.5 147 GLY B C 1
ATOM 2637 O O . GLY B 1 147 ? -6.082 12.086 -3.098 1 97.5 147 GLY B O 1
ATOM 2638 N N . ILE B 1 148 ? -4.332 12.758 -1.908 1 96.44 148 ILE B N 1
ATOM 2639 C CA . ILE B 1 148 ? -5.152 13.055 -0.738 1 96.44 148 ILE B CA 1
ATOM 2640 C C . ILE B 1 148 ? -6.082 14.2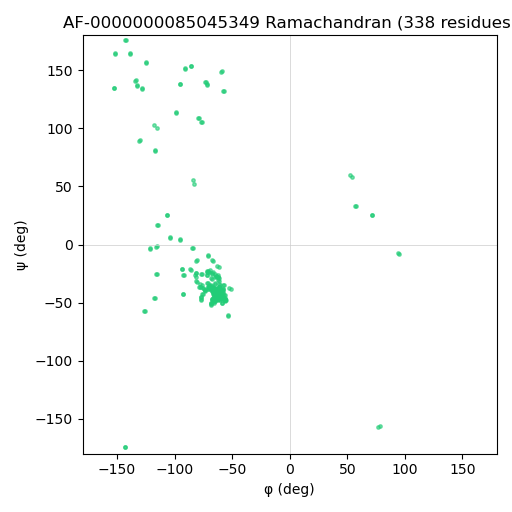27 -1.041 1 96.44 148 ILE B C 1
ATOM 2642 O O . ILE B 1 148 ? -7.219 14.266 -0.564 1 96.44 148 ILE B O 1
ATOM 2646 N N . GLY B 1 149 ? -5.574 15.234 -1.818 1 95.25 149 GLY B N 1
ATOM 2647 C CA . GLY B 1 149 ? -6.445 16.312 -2.262 1 95.25 149 GLY B CA 1
ATOM 2648 C C . GLY B 1 149 ? -7.652 15.82 -3.035 1 95.25 149 GLY B C 1
ATOM 2649 O O . GLY B 1 149 ? -8.773 16.281 -2.811 1 95.25 149 GLY B O 1
ATOM 2650 N N . LEU B 1 150 ? -7.449 14.883 -3.916 1 95.25 150 LEU B N 1
ATOM 2651 C CA . LEU B 1 150 ? -8.531 14.312 -4.703 1 95.25 150 LEU B CA 1
ATOM 2652 C C . LEU B 1 150 ? -9.531 13.586 -3.807 1 95.25 150 LEU B C 1
ATOM 2654 O O . LEU B 1 150 ? -10.742 13.719 -3.984 1 95.25 150 LEU B O 1
ATOM 2658 N N . ILE B 1 151 ? -9.039 12.844 -2.916 1 95 151 ILE B N 1
ATOM 2659 C CA . ILE B 1 151 ? -9.898 12.086 -2.01 1 95 151 ILE B CA 1
ATOM 2660 C C . ILE B 1 151 ? -10.742 13.055 -1.176 1 95 151 ILE B C 1
ATOM 2662 O O . ILE B 1 151 ? -11.922 12.797 -0.925 1 95 151 ILE B O 1
ATOM 2666 N N . ARG B 1 152 ? -10.18 14.172 -0.78 1 92.5 152 ARG B N 1
ATOM 2667 C CA . ARG B 1 152 ? -10.906 15.18 -0.018 1 92.5 152 ARG B CA 1
ATOM 2668 C C . ARG B 1 152 ? -12.047 15.773 -0.842 1 92.5 152 ARG B C 1
ATOM 2670 O O . ARG B 1 152 ? -13.156 15.969 -0.333 1 92.5 152 ARG B O 1
ATOM 2677 N N . ILE B 1 153 ? -11.758 16.031 -2.049 1 92.25 153 ILE B N 1
ATOM 2678 C CA . ILE B 1 153 ? -12.758 16.609 -2.938 1 92.25 153 ILE B CA 1
ATOM 2679 C C . ILE B 1 153 ? -13.906 15.617 -3.127 1 92.25 153 ILE B C 1
ATOM 2681 O O . ILE B 1 153 ? -15.078 15.992 -3.076 1 92.25 153 ILE B O 1
ATOM 2685 N N . LEU B 1 154 ? -13.562 14.375 -3.322 1 90.12 154 LEU B N 1
ATOM 2686 C CA . LEU B 1 154 ? -14.555 13.328 -3.516 1 90.12 154 LEU B CA 1
ATOM 2687 C C . LEU B 1 154 ? -15.398 13.141 -2.256 1 90.12 154 LEU B C 1
ATOM 2689 O O . LEU B 1 154 ? -16.609 12.93 -2.336 1 90.12 154 LEU B O 1
ATOM 2693 N N . ASP B 1 155 ? -14.703 13.117 -1.172 1 87.19 155 ASP B N 1
ATOM 2694 C CA . ASP B 1 155 ? -15.383 12.977 0.111 1 87.19 155 ASP B CA 1
ATOM 2695 C C . ASP B 1 155 ? -16.391 14.102 0.32 1 87.19 155 ASP B C 1
ATOM 2697 O O . ASP B 1 155 ? -17.5 13.859 0.825 1 87.19 155 ASP B O 1
ATOM 2701 N N . MET B 1 156 ? -16.062 15.312 -0.021 1 86.69 156 MET B N 1
ATOM 2702 C CA . MET B 1 156 ? -16.953 16.469 0.1 1 86.69 156 MET B CA 1
ATOM 2703 C C . MET B 1 156 ? -18.156 16.328 -0.833 1 86.69 156 MET B C 1
ATOM 2705 O O . MET B 1 156 ? -19.266 16.719 -0.481 1 86.69 156 MET B O 1
ATOM 2709 N N . LYS B 1 157 ? -17.891 15.812 -1.939 1 85.12 157 LYS B N 1
ATOM 2710 C CA . LYS B 1 157 ? -18.953 15.656 -2.926 1 85.12 157 LYS B CA 1
ATOM 2711 C C . LYS B 1 157 ? -19.938 14.562 -2.506 1 85.12 157 LYS B C 1
ATOM 2713 O O . LYS B 1 157 ? -21.141 14.68 -2.748 1 85.12 157 LYS B O 1
ATOM 2718 N N . ILE B 1 158 ? -19.438 13.547 -1.947 1 82 158 ILE B N 1
ATOM 2719 C CA . ILE B 1 158 ? -20.25 12.406 -1.537 1 82 158 ILE B CA 1
ATOM 2720 C C . ILE B 1 158 ? -21.031 12.758 -0.267 1 82 158 ILE B C 1
ATOM 2722 O O . ILE B 1 158 ? -22.188 12.359 -0.108 1 82 158 ILE B O 1
ATOM 2726 N N . ASN B 1 159 ? -20.281 13.438 0.664 1 72.62 159 ASN B N 1
ATOM 2727 C CA . ASN B 1 159 ? -20.891 13.844 1.924 1 72.62 159 ASN B CA 1
ATOM 2728 C C . ASN B 1 159 ? -20.922 15.359 2.074 1 72.62 159 ASN B C 1
ATOM 2730 O O . ASN B 1 159 ? -20.078 15.938 2.752 1 72.62 159 ASN B O 1
ATOM 2734 N N . PRO B 1 160 ? -21.859 16.047 1.501 1 64.25 160 PRO B N 1
ATOM 2735 C CA . PRO B 1 160 ? -21.875 17.5 1.569 1 64.25 160 PRO B CA 1
ATOM 2736 C C . PRO B 1 160 ? -22.016 18.031 2.996 1 64.25 160 PRO B C 1
ATOM 2738 O O . PRO B 1 160 ? -21.688 19.188 3.273 1 64.25 160 PRO B O 1
ATOM 2741 N N . SER B 1 161 ? -22.578 17.359 3.93 1 57.44 161 SER B N 1
ATOM 2742 C CA . SER B 1 161 ? -22.797 17.891 5.27 1 57.44 161 SER B CA 1
ATOM 2743 C C . SER B 1 161 ? -21.484 18.094 6.004 1 57.44 161 SER B C 1
ATOM 2745 O O . SER B 1 161 ? -21.406 18.859 6.965 1 57.44 161 SER B O 1
ATOM 2747 N N . SER B 1 162 ? -20.516 17.422 5.691 1 51.03 162 SER B N 1
ATOM 2748 C CA . SER B 1 162 ? -19.203 17.594 6.312 1 51.03 162 SER B CA 1
ATOM 2749 C C . SER B 1 162 ? -18.625 18.969 6.008 1 51.03 162 SER B C 1
ATOM 2751 O O . SER B 1 162 ? -17.828 19.5 6.785 1 51.03 162 SER B O 1
ATOM 2753 N N . LEU B 1 163 ? -18.922 19.625 4.984 1 47.03 163 LEU B N 1
ATOM 2754 C CA . LEU B 1 163 ? -18.609 20.984 4.602 1 47.03 163 LEU B CA 1
ATOM 2755 C C . LEU B 1 163 ? -19.234 21.984 5.582 1 47.03 163 LEU B C 1
ATOM 2757 O O . LEU B 1 163 ? -18.641 23.016 5.887 1 47.03 163 LEU B O 1
ATOM 2761 N N . SER B 1 164 ? -20.406 21.734 5.93 1 46.66 164 SER B N 1
ATOM 2762 C CA . SER B 1 164 ? -21.031 22.672 6.859 1 46.66 164 SER B CA 1
ATOM 2763 C C . SER B 1 164 ? -20.266 22.734 8.18 1 46.66 164 SER B C 1
ATOM 2765 O O . SER B 1 164 ? -20.062 23.812 8.734 1 46.66 164 SER B O 1
ATOM 2767 N N . ASP B 1 165 ? -19.797 21.688 8.578 1 46.66 165 ASP B N 1
ATOM 2768 C CA . ASP B 1 165 ? -19.109 21.703 9.859 1 46.66 165 ASP B CA 1
ATOM 2769 C C . ASP B 1 165 ? -17.703 22.281 9.719 1 46.66 165 ASP B C 1
ATOM 2771 O O . ASP B 1 165 ? -17.234 23.016 10.594 1 46.66 165 ASP B O 1
ATOM 2775 N N . ALA B 1 166 ? -17.031 22.109 8.703 1 48.28 166 ALA B N 1
ATOM 2776 C CA . ALA B 1 166 ? -15.719 22.688 8.43 1 48.28 166 ALA B CA 1
ATOM 2777 C C . ALA B 1 166 ? -15.805 24.203 8.273 1 48.28 166 ALA B C 1
ATOM 2779 O O . ALA B 1 166 ? -14.953 24.938 8.773 1 48.28 166 ALA B O 1
ATOM 2780 N N . ARG B 1 167 ? -16.797 24.797 7.645 1 47.09 167 ARG B N 1
ATOM 2781 C CA . ARG B 1 167 ? -17.047 26.234 7.527 1 47.09 167 ARG B CA 1
ATOM 2782 C C . ARG B 1 167 ? -17.219 26.875 8.898 1 47.09 167 ARG B C 1
ATOM 2784 O O . ARG B 1 167 ? -16.734 27.969 9.148 1 47.09 167 ARG B O 1
ATOM 2791 N N . SER B 1 168 ? -17.891 26.172 9.695 1 46.22 168 SER B N 1
ATOM 2792 C CA . SER B 1 168 ? -18.125 26.781 11 1 46.22 168 SER B CA 1
ATOM 2793 C C . SER B 1 168 ? -16.844 26.875 11.812 1 46.22 168 SER B C 1
ATOM 2795 O O . SER B 1 168 ? -16.719 27.719 12.695 1 46.22 168 SER B O 1
ATOM 2797 N N . ARG B 1 169 ? -15.867 26.078 11.523 1 43.41 169 ARG B N 1
ATOM 2798 C CA . ARG B 1 169 ? -14.609 26.156 12.266 1 43.41 169 ARG B CA 1
ATOM 2799 C C . ARG B 1 169 ? -13.688 27.203 11.672 1 43.41 169 ARG B C 1
ATOM 2801 O O . ARG B 1 169 ? -12.688 27.594 12.289 1 43.41 169 ARG B O 1
ATOM 2808 N N . ILE B 1 170 ? -13.852 27.547 10.484 1 43.72 170 ILE B N 1
ATOM 2809 C CA . ILE B 1 170 ? -13.086 28.641 9.875 1 43.72 170 ILE B CA 1
ATOM 2810 C C . ILE B 1 170 ? -13.719 29.969 10.25 1 43.72 170 ILE B C 1
ATOM 2812 O O . ILE B 1 170 ? -13.07 31.016 10.148 1 43.72 170 ILE B O 1
ATOM 2816 N N . GLU B 1 171 ? -14.883 30.062 10.484 1 33.56 171 GLU B N 1
ATOM 2817 C CA . GLU B 1 171 ? -15.414 31.328 10.969 1 33.56 171 GLU B CA 1
ATOM 2818 C C . GLU B 1 171 ? -15.203 31.484 12.477 1 33.56 171 GLU B C 1
ATOM 2820 O O . GLU B 1 171 ? -14.867 32.562 12.961 1 33.56 171 GLU B O 1
#

Foldseek 3Di:
DVQVVVLVVLLVVQVVLLVVLLPDDQPDSVLLVLLLVLQLVLLCVVVVVCVVVPQKFAPDAPPVVVDGDRCSVRRGVLSSLLSVLCSVCVPPDPVVSLVCLCVRLVVVLVVVQVCCVPHRRMHGDDPDHSVNSSVSSSVSSVVSSVVSVVVVVVVCVVPVVVVVVVVVVVD/DVQVVVLVVLLVVQVVLLVVLLPDDQPDSVLLVLLLVLQLVLLCVVVVVCVVVPQKFAPDAPPVVVDGDRCSVRRGVLSSLLSVLCSVCVPPDPVCSLVCLCVRLVVVLVVVQVCCVPHRRMHGDDPDHSVNSSVSSSVSSVVSSVVSVVVVVVVCVVPVVVVVVVVVVVD

Secondary structure (DSSP, 8-state):
-HHHHHHHHHHHHHHHHHHHHHT--SS-HHHHHHHHHHHHHHHHHHHHHHHHTTSEE-SS-SSTTT-SS-HHIIIIIHHHHHHHHHHHTTTS-HHHHHHTTHHHHHHHHHHHHHHHHH-SS-EE-TT--HHHHHHHHHHHHHHHHHHHHHHHHHHHHH-THHHHHHHHHH-/-HHHHHHHHHHHHHHHHHHHHHT--SS-HHHHHHHHHHHHHHHHHHHHHHHHTTSEE-SS-SSTTT-SS-HHIIIIIHHHHHHHHHHHTTTS-HHHHHHTTHHHHHHHHHHHHHHHHH-SS-EE-TT--HHHHHHHHHHHHHHHHHHHHHHHHHHHHH-THHHHHHHHHH-

Radius of gyration: 20.88 Å; Cα contacts (8 Å, |Δi|>4): 372; chains: 2; bounding box: 60×59×48 Å

Solvent-accessible surface area (backbone atoms only — not comparable to full-atom values): 17927 Å² total; per-residue (Å²): 115,65,55,59,49,51,52,49,50,52,40,52,53,31,51,53,48,39,55,52,60,54,62,38,77,65,77,63,38,65,54,41,51,40,45,27,34,47,34,31,52,54,44,48,69,49,47,44,31,39,40,66,68,49,30,40,47,34,80,53,46,67,60,63,80,43,35,74,56,41,56,55,51,48,68,32,44,51,17,39,52,47,34,51,52,50,63,73,33,64,86,47,56,67,70,59,38,62,60,50,47,54,74,50,30,47,57,50,31,52,51,50,46,50,37,41,74,73,41,53,55,32,40,67,28,91,80,49,47,55,66,56,50,30,50,53,46,44,51,50,46,51,50,41,54,51,48,54,50,49,50,51,54,49,41,41,67,61,41,54,70,62,52,59,59,54,50,62,72,73,105,114,67,54,59,47,52,50,49,50,54,39,52,53,30,52,54,48,40,55,54,58,52,62,38,76,66,76,63,38,66,54,40,53,39,44,28,34,47,33,31,52,55,44,48,69,50,47,44,30,38,39,66,67,49,31,40,47,35,80,53,47,68,60,64,81,43,35,74,56,42,55,53,51,48,68,33,44,50,18,38,52,46,34,51,52,50,60,72,33,64,86,47,57,68,70,58,36,63,59,50,46,52,74,52,30,48,58,52,30,51,49,48,46,51,37,40,74,73,39,51,55,31,41,69,28,92,80,48,48,55,66,57,51,30,50,51,46,45,52,51,45,51,50,40,54,52,48,52,51,50,52,50,53,50,41,41,68,60,40,56,68,61,51,59,58,54,52,60,73,72,104

InterPro domains:
  IPR048147 CBO0543-like [NF041644] (28-141)

Sequence (342 aa):
MKDRTILNVLTLLGLGTTIFVLLRRKGDSKDWFLIFFIKTLVSTLIDGPVIKKKFVKYPIRYFPKLFDSNITFLYVLFPLACVVYNQFTYKMKPLLSILSVFLFSAPITLLEDWLERHTNLVEYHKGWNSLYTFSVLTMTFWLVKSGIGLIRILDMKINPSSLSDARSRIEMKDRTILNVLTLLGLGTTIFVLLRRKGDSKDWFLIFFIKTLVSTLIDGPVIKKKFVKYPIRYFPKLFDSNITFLYVLFPLACVVYNQFTYKMKPLLSILSVFLFSAPITLLEDWLERHTNLVEYHKGWNSLYTFSVLTMTFWLVKSGIGLIRILDMKINPSSLSDARSRIE

Nearest PDB structures (foldseek):
  6wvi-assembly1_A  TM=2.379E-01  e=6.621E+00  Aequorea victoria
  6wvi-assembly1_A  TM=2.380E-01  e=7.156E+00  Aequorea victoria

pLDDT: mean 92.44, std 13.59, range [33.19, 98.81]